Protein AF-A0AAV0DR83-F1 (afdb_monomer_lite)

Radius of gyration: 23.74 Å; chains: 1; bounding box: 59×42×66 Å

InterPro domains:
  IPR005630 Terpene synthase, metal-binding domain [PF03936] (99-204)
  IPR008930 Terpenoid cyclases/protein prenyltransferase alpha-alpha toroid [SSF48239] (2-66)
  IPR008949 Isoprenoid synthase domain superfamily [G3DSA:1.10.600.10] (81-209)
  IPR008949 Isoprenoid synthase domain superfamily [SSF48576] (66-205)
  IPR036965 Terpene synthase, N-terminal domain superfamily [G3DSA:1.50.10.130] (1-80)
  IPR050148 Terpene synthase-like [PTHR31225] (2-203)

pLDDT: mean 91.75, std 8.12, range [57.72, 98.5]

Sequence (209 aa):
MEGEATLDLARDFSTKHLKQAAAGFRTADPNLLAAVQRALEMPLHWRVPRLEASSNIHLYQAKPNHNPLFLEFAKLDFNLFQTLHQHELKSVSRWWKSSYIVERLNFVRDRVVENFFWTVGIFNSPRYSNARRVEAKLNCLLCTIDDIYDVYGTLDELQVFTDVIQRWSDTANIGHLPEYMKLSYFAVHNFVNEVAYDVCKEQGILVSR

Structure (mmCIF, N/CA/C/O backbone):
data_AF-A0AAV0DR83-F1
#
_entry.id   AF-A0AAV0DR83-F1
#
loop_
_atom_site.group_PDB
_atom_site.id
_atom_site.type_symbol
_atom_site.label_atom_id
_atom_site.label_alt_id
_atom_site.label_comp_id
_atom_site.label_asym_id
_atom_site.label_entity_id
_atom_site.label_seq_id
_atom_site.pdbx_PDB_ins_code
_atom_site.Cartn_x
_atom_site.Cartn_y
_atom_site.Cartn_z
_atom_site.occupancy
_atom_site.B_iso_or_equiv
_atom_site.auth_seq_id
_atom_site.auth_comp_id
_atom_site.auth_asym_id
_atom_site.auth_atom_id
_atom_site.pdbx_PDB_model_num
ATOM 1 N N . MET A 1 1 ? -8.815 -21.917 11.567 1.00 79.06 1 MET A N 1
ATOM 2 C CA . MET A 1 1 ? -8.010 -22.834 10.734 1.00 79.06 1 MET A CA 1
ATOM 3 C C . MET A 1 1 ? -8.888 -24.009 10.355 1.00 79.06 1 MET A C 1
ATOM 5 O O . MET A 1 1 ? -9.897 -24.239 11.015 1.00 79.06 1 MET A O 1
ATOM 9 N N . GLU A 1 2 ? -8.559 -24.720 9.283 1.00 88.06 2 GLU A N 1
ATOM 10 C CA . GLU A 1 2 ? -9.307 -25.926 8.928 1.00 88.06 2 GLU A CA 1
ATOM 11 C C . GLU A 1 2 ? -9.231 -26.946 10.080 1.00 88.06 2 GLU A C 1
ATOM 13 O O . GLU A 1 2 ? -8.185 -27.099 10.710 1.00 88.06 2 GLU A O 1
ATOM 18 N N . GLY A 1 3 ? -10.358 -27.578 10.414 1.00 91.56 3 GLY A N 1
ATOM 19 C CA . GLY A 1 3 ? -10.457 -28.519 11.537 1.00 91.56 3 GLY A CA 1
ATOM 20 C C . GLY A 1 3 ? -10.792 -27.906 12.906 1.00 91.56 3 GLY A C 1
ATOM 21 O O . GLY A 1 3 ? -10.979 -28.650 13.867 1.00 91.56 3 GLY A O 1
ATOM 22 N N . GLU A 1 4 ? -10.949 -26.584 13.027 1.00 94.81 4 GLU A N 1
ATOM 23 C CA . GLU A 1 4 ? -11.294 -25.917 14.296 1.00 94.81 4 GLU A CA 1
ATOM 24 C C . GLU A 1 4 ? -12.811 -25.723 14.492 1.00 94.81 4 GLU A C 1
ATOM 26 O O . GLU A 1 4 ? -13.280 -24.624 14.791 1.00 94.81 4 GLU A O 1
ATOM 31 N N . ALA A 1 5 ? -13.598 -26.800 14.378 1.00 95.62 5 ALA A N 1
ATOM 32 C CA . ALA A 1 5 ? -15.067 -26.741 14.443 1.00 95.62 5 ALA A CA 1
ATOM 33 C C . ALA A 1 5 ? -15.612 -26.059 15.719 1.00 95.62 5 ALA A C 1
ATOM 35 O O . ALA A 1 5 ? -16.634 -25.374 15.682 1.00 95.62 5 ALA A O 1
ATOM 36 N N . THR A 1 6 ? -14.913 -26.194 16.851 1.00 97.75 6 THR A N 1
ATOM 37 C CA . THR A 1 6 ? -15.263 -25.505 18.105 1.00 97.75 6 THR A CA 1
ATOM 38 C C . THR A 1 6 ? -15.206 -23.981 17.967 1.00 97.75 6 THR A C 1
ATOM 40 O O . THR A 1 6 ? -16.064 -23.290 18.515 1.00 97.75 6 THR A O 1
ATOM 43 N N . LEU A 1 7 ? -14.223 -23.438 17.236 1.00 96.06 7 LEU A N 1
ATOM 44 C CA . LEU A 1 7 ? -14.091 -21.993 17.028 1.00 96.06 7 LEU A CA 1
ATOM 45 C C . LEU A 1 7 ? -15.135 -21.463 16.044 1.00 96.06 7 LEU A C 1
ATOM 47 O O . LEU A 1 7 ? -15.645 -20.362 16.253 1.00 96.06 7 LEU A O 1
ATOM 51 N N . ASP A 1 8 ? -15.508 -22.246 15.031 1.00 95.62 8 ASP A N 1
ATOM 52 C CA . ASP A 1 8 ? -16.611 -21.892 14.131 1.00 95.62 8 ASP A CA 1
ATOM 53 C C . ASP A 1 8 ? -17.945 -21.822 14.887 1.00 95.62 8 ASP A C 1
ATOM 55 O O . ASP A 1 8 ? -18.646 -20.811 14.810 1.00 95.62 8 ASP A O 1
ATOM 59 N N . LEU A 1 9 ? -18.249 -22.830 15.714 1.00 97.06 9 LEU A N 1
ATOM 60 C CA . LEU A 1 9 ? -19.435 -22.817 16.579 1.00 97.06 9 LEU A CA 1
ATOM 61 C C . LEU A 1 9 ? -19.415 -21.633 17.556 1.00 97.06 9 LEU A C 1
ATOM 63 O O . LEU A 1 9 ? -20.442 -20.983 17.761 1.00 97.06 9 LEU A O 1
ATOM 67 N N . ALA A 1 10 ? -18.255 -21.317 18.140 1.00 97.06 10 ALA A N 1
ATOM 68 C CA . ALA A 1 10 ? -18.103 -20.176 19.039 1.00 97.06 10 ALA A CA 1
ATOM 69 C C . ALA A 1 10 ? -18.312 -18.833 18.320 1.00 97.06 10 ALA A C 1
ATOM 71 O O . ALA A 1 10 ? -18.977 -17.941 18.862 1.00 97.06 10 ALA A O 1
ATOM 72 N N . ARG A 1 11 ? -17.790 -18.678 17.096 1.00 95.94 11 ARG A N 1
ATOM 73 C CA . ARG A 1 11 ? -18.020 -17.499 16.249 1.00 95.94 11 ARG A CA 1
ATOM 74 C C . ARG A 1 11 ? -19.508 -17.337 15.960 1.00 95.94 11 ARG A C 1
ATOM 76 O O . ARG A 1 11 ? -20.043 -16.248 16.162 1.00 95.94 11 ARG A O 1
ATOM 83 N N . ASP A 1 12 ? -20.184 -18.396 15.531 1.00 96.38 12 ASP A N 1
ATOM 84 C CA . ASP A 1 12 ? -21.596 -18.333 15.146 1.00 96.38 12 ASP A CA 1
ATOM 85 C C . ASP A 1 12 ? -22.497 -18.046 16.359 1.00 96.38 12 ASP A C 1
ATOM 87 O O . ASP A 1 12 ? -23.369 -17.170 16.304 1.00 96.38 12 ASP A O 1
ATOM 91 N N . PHE A 1 13 ? -22.227 -18.708 17.491 1.00 97.69 13 PHE A N 1
ATOM 92 C CA . PHE A 1 13 ? -22.898 -18.460 18.768 1.00 97.69 13 PHE A CA 1
ATOM 93 C C . PHE A 1 13 ? -22.736 -17.002 19.220 1.00 97.69 13 PHE A C 1
ATOM 95 O O . PHE A 1 13 ? -23.726 -16.294 19.427 1.00 97.69 13 PHE A O 1
ATOM 102 N N . SER A 1 14 ? -21.494 -16.523 19.337 1.00 95.94 14 SER A N 1
ATOM 103 C CA . SER A 1 14 ? -21.208 -15.158 19.798 1.00 95.94 14 SER A CA 1
ATOM 104 C C . SER A 1 14 ? -21.763 -14.098 18.847 1.00 95.94 14 SER A C 1
ATOM 106 O O . SER A 1 14 ? -22.404 -13.153 19.304 1.00 95.94 14 SER A O 1
ATOM 108 N N . THR A 1 15 ? -21.632 -14.279 17.530 1.00 96.06 15 THR A N 1
ATOM 109 C CA . THR A 1 15 ? -22.185 -13.360 16.522 1.00 96.06 15 THR A CA 1
ATOM 110 C C . THR A 1 15 ? -23.700 -13.220 16.652 1.00 96.06 15 THR A C 1
ATOM 112 O O . THR A 1 15 ? -24.219 -12.101 16.624 1.00 96.06 15 THR A O 1
ATOM 115 N N . LYS A 1 16 ? -24.428 -14.334 16.826 1.00 95.00 16 LYS A N 1
ATOM 116 C CA . LYS A 1 16 ? -25.886 -14.318 17.021 1.00 95.00 16 LYS A CA 1
ATOM 117 C C . LYS A 1 16 ? -26.271 -13.506 18.259 1.00 95.00 16 LYS A C 1
ATOM 119 O O . LYS A 1 16 ? -27.119 -12.618 18.168 1.00 95.00 16 LYS A O 1
ATOM 124 N N . HIS A 1 17 ? -25.640 -13.786 19.396 1.00 92.38 17 HIS A N 1
ATOM 125 C CA . HIS A 1 17 ? -25.971 -13.128 20.659 1.00 92.38 17 HIS A CA 1
ATOM 126 C C . HIS A 1 17 ? -25.552 -11.654 20.694 1.00 92.38 17 HIS A C 1
ATOM 128 O O . HIS A 1 17 ? -26.312 -10.824 21.186 1.00 92.38 17 HIS A O 1
ATOM 134 N N . LEU A 1 18 ? -24.407 -11.297 20.109 1.00 92.06 18 LEU A N 1
ATOM 135 C CA . LEU A 1 18 ? -23.962 -9.905 20.000 1.00 92.06 18 LEU A CA 1
ATOM 136 C C . LEU A 1 18 ? -24.879 -9.073 19.093 1.00 92.06 18 LEU A C 1
ATOM 138 O O . LEU A 1 18 ? -25.171 -7.929 19.429 1.00 92.06 18 LEU A O 1
ATOM 142 N N . LYS A 1 19 ? -25.396 -9.636 17.988 1.00 91.38 19 LYS A N 1
ATOM 143 C CA . LYS A 1 19 ? -26.395 -8.962 17.132 1.00 91.38 19 LYS A CA 1
ATOM 144 C C . LYS A 1 19 ? -27.714 -8.726 17.866 1.00 91.38 19 LYS A C 1
ATOM 146 O O . LYS A 1 19 ? -28.269 -7.633 17.795 1.00 91.38 19 LYS A O 1
ATOM 151 N N . GLN A 1 20 ? -28.202 -9.735 18.590 1.00 88.19 20 GLN A N 1
ATOM 152 C CA . GLN A 1 20 ? -29.402 -9.603 19.421 1.00 88.19 20 GLN A CA 1
ATOM 153 C C . GLN A 1 20 ? -29.207 -8.549 20.514 1.00 88.19 20 GLN A C 1
ATOM 155 O O . GLN A 1 20 ? -30.089 -7.720 20.726 1.00 88.19 20 GLN A O 1
ATOM 160 N N . ALA A 1 21 ? -28.039 -8.543 21.163 1.00 82.94 21 ALA A N 1
ATOM 161 C CA . ALA A 1 21 ? -27.691 -7.528 22.142 1.00 82.94 21 ALA A CA 1
ATOM 162 C C . ALA A 1 21 ? -27.665 -6.135 21.499 1.00 82.94 21 ALA A C 1
ATOM 164 O O . ALA A 1 21 ? -28.348 -5.243 21.978 1.00 82.94 21 ALA A O 1
ATOM 165 N N . ALA A 1 22 ? -26.988 -5.948 20.367 1.00 83.38 22 ALA A N 1
ATOM 166 C CA . ALA A 1 22 ? -26.928 -4.653 19.690 1.00 83.38 22 ALA A CA 1
ATOM 167 C C . ALA A 1 22 ? -28.307 -4.120 19.240 1.00 83.38 22 ALA A C 1
ATOM 169 O O . ALA A 1 22 ? -28.498 -2.908 19.196 1.00 83.38 22 ALA A O 1
ATOM 170 N N . ALA A 1 23 ? -29.261 -5.004 18.920 1.00 82.06 23 ALA A N 1
ATOM 171 C CA . ALA A 1 23 ? -30.614 -4.629 18.501 1.00 82.06 23 ALA A CA 1
ATOM 172 C C . ALA A 1 23 ? -31.598 -4.411 19.669 1.00 82.06 23 ALA A C 1
ATOM 174 O O . ALA A 1 23 ? -32.535 -3.626 19.540 1.00 82.06 23 ALA A O 1
ATOM 175 N N . GLY A 1 24 ? -31.424 -5.131 20.782 1.00 71.25 24 GLY A N 1
ATOM 176 C CA . GLY A 1 24 ? -32.385 -5.174 21.891 1.00 71.25 24 GLY A CA 1
ATOM 177 C C . GLY A 1 24 ? -31.908 -4.547 23.203 1.00 71.25 24 GLY A C 1
ATOM 178 O O . GLY A 1 24 ? -32.735 -4.239 24.061 1.00 71.25 24 GLY A O 1
ATOM 179 N N . PHE A 1 25 ? -30.601 -4.338 23.394 1.00 59.56 25 PHE A N 1
ATOM 180 C CA . PHE A 1 25 ? -30.083 -3.703 24.603 1.00 59.56 25 PHE A CA 1
ATOM 181 C C . PHE A 1 25 ? -30.115 -2.181 24.492 1.00 59.56 25 PHE A C 1
ATOM 183 O O . PHE A 1 25 ? -29.428 -1.574 23.673 1.00 59.56 25 PHE A O 1
ATOM 190 N N . ARG A 1 26 ? -30.780 -1.551 25.462 1.00 60.22 26 ARG A N 1
ATOM 191 C CA . ARG A 1 26 ? -30.359 -0.239 25.959 1.00 60.22 26 ARG A CA 1
ATOM 192 C C . ARG A 1 26 ? -29.098 -0.458 26.799 1.00 60.22 26 ARG A C 1
ATOM 194 O O . ARG A 1 26 ? -29.194 -0.612 28.014 1.00 60.22 26 AR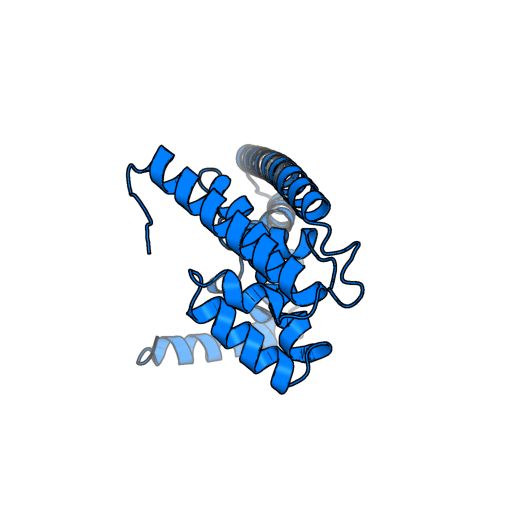G A O 1
ATOM 201 N N . THR A 1 27 ? -27.924 -0.579 26.175 1.00 60.75 27 THR A N 1
ATOM 202 C CA . THR A 1 27 ? -26.679 -0.558 26.959 1.00 60.75 27 THR A CA 1
ATOM 203 C C . THR A 1 27 ? -26.590 0.816 27.625 1.00 60.75 27 THR A C 1
ATOM 205 O O . THR A 1 27 ? -26.813 1.839 26.981 1.00 60.75 27 THR A O 1
ATOM 208 N N . ALA A 1 28 ? -26.299 0.860 28.926 1.00 62.09 28 ALA A N 1
ATOM 209 C CA . ALA A 1 28 ? -26.062 2.133 29.611 1.00 62.09 28 ALA A CA 1
ATOM 210 C C . ALA A 1 28 ? -24.739 2.788 29.167 1.00 62.09 28 ALA A C 1
ATOM 212 O O . ALA A 1 28 ? -24.532 3.972 29.410 1.00 62.09 28 ALA A O 1
ATOM 213 N N . ASP A 1 29 ? -23.861 2.016 28.514 1.00 74.81 29 ASP A N 1
ATOM 214 C CA . ASP A 1 29 ? -22.582 2.465 27.970 1.00 74.81 29 ASP A CA 1
ATOM 215 C C . ASP A 1 29 ? -22.635 2.523 26.427 1.00 74.81 29 ASP A C 1
ATOM 217 O O . ASP A 1 29 ? -22.567 1.475 25.767 1.00 74.81 29 ASP A O 1
ATOM 221 N N . PRO A 1 30 ? -22.747 3.726 25.836 1.00 75.19 30 PRO A N 1
ATOM 222 C CA . PRO A 1 30 ? -22.676 3.933 24.391 1.00 75.19 30 PRO A CA 1
ATOM 223 C C . PRO A 1 30 ? -21.352 3.472 23.765 1.00 75.19 30 PRO A C 1
ATOM 225 O O . PRO A 1 30 ? -21.336 3.045 22.609 1.00 75.19 30 PRO A O 1
ATOM 228 N N . ASN A 1 31 ? -20.242 3.504 24.515 1.00 77.62 31 ASN A N 1
ATOM 229 C CA . ASN A 1 31 ? -18.937 3.080 24.003 1.00 77.62 31 ASN A CA 1
ATOM 230 C C . ASN A 1 31 ? -18.879 1.562 23.812 1.00 77.62 31 ASN A C 1
ATOM 232 O O . ASN A 1 31 ? -18.261 1.079 22.861 1.00 77.62 31 ASN A O 1
ATOM 236 N N . LEU A 1 32 ? -19.546 0.806 24.689 1.00 81.44 32 LEU A N 1
ATOM 237 C CA . LEU A 1 32 ? -19.645 -0.645 24.568 1.00 81.44 32 LEU A CA 1
ATOM 238 C C . LEU A 1 32 ? -20.449 -1.047 23.326 1.00 81.44 32 LEU A C 1
ATOM 240 O O . LEU A 1 32 ? -20.025 -1.939 22.593 1.00 81.44 32 LEU A O 1
ATOM 244 N N . LEU A 1 33 ? -21.569 -0.369 23.054 1.00 83.88 33 LEU A N 1
ATOM 245 C CA . LEU A 1 33 ? -22.369 -0.631 21.856 1.00 83.88 33 LEU A CA 1
ATOM 246 C C . LEU A 1 33 ? -21.560 -0.372 20.578 1.00 83.88 33 LEU A C 1
ATOM 248 O O . LEU A 1 33 ? -21.522 -1.232 19.699 1.00 83.88 33 LEU A O 1
ATOM 252 N N . ALA A 1 34 ? -20.851 0.759 20.508 1.00 82.75 34 ALA A N 1
ATOM 253 C CA . ALA A 1 34 ? -19.988 1.085 19.374 1.00 82.75 34 ALA A CA 1
ATOM 254 C C . ALA A 1 34 ? -18.855 0.056 19.185 1.00 82.75 34 ALA A C 1
ATOM 256 O O . ALA A 1 34 ? -18.540 -0.328 18.057 1.00 82.75 34 ALA A O 1
ATOM 257 N N . ALA A 1 35 ? -18.258 -0.436 20.276 1.00 84.06 35 ALA A N 1
ATOM 258 C CA . ALA A 1 35 ? -17.235 -1.479 20.216 1.00 84.06 35 ALA A CA 1
ATOM 259 C C . ALA A 1 35 ? -17.791 -2.815 19.691 1.00 84.06 35 ALA A C 1
ATOM 261 O O . ALA A 1 35 ? -17.151 -3.455 18.855 1.00 84.06 35 ALA A O 1
ATOM 262 N N . VAL A 1 36 ? -18.990 -3.216 20.135 1.00 88.81 36 VAL A N 1
ATOM 263 C CA . VAL A 1 36 ? -19.673 -4.427 19.649 1.00 88.81 36 VAL A CA 1
ATOM 264 C C . VAL A 1 36 ? -20.028 -4.300 18.169 1.00 88.81 36 VAL A C 1
ATOM 266 O O . VAL A 1 36 ? -19.742 -5.218 17.404 1.00 88.81 36 VAL A O 1
ATOM 269 N N . GLN A 1 37 ? -20.598 -3.168 17.746 1.00 88.81 37 GLN A N 1
ATOM 270 C CA . GLN A 1 37 ? -20.937 -2.915 16.341 1.00 88.81 37 GLN A CA 1
ATOM 271 C C . GLN A 1 37 ? -19.701 -3.013 15.444 1.00 88.81 37 GLN A C 1
ATOM 273 O O . GLN A 1 37 ? -19.713 -3.753 14.463 1.00 88.81 37 GLN A O 1
ATOM 278 N N . ARG A 1 38 ? -18.590 -2.382 15.838 1.00 89.44 38 ARG A N 1
ATOM 279 C CA . ARG A 1 38 ? -17.324 -2.497 15.102 1.00 89.44 38 ARG A CA 1
ATOM 280 C C . ARG A 1 38 ? -16.813 -3.933 15.061 1.00 89.44 38 ARG A C 1
ATOM 282 O O . ARG A 1 38 ? -16.421 -4.408 14.000 1.00 89.44 38 ARG A O 1
ATOM 289 N N . ALA A 1 39 ? -16.819 -4.656 16.178 1.00 91.38 39 ALA A N 1
ATOM 290 C CA . ALA A 1 39 ? -16.373 -6.049 16.187 1.00 91.38 39 ALA A CA 1
ATOM 291 C C . ALA A 1 39 ? -17.236 -6.956 15.285 1.00 91.38 39 ALA A C 1
ATOM 293 O O . ALA A 1 39 ? -16.703 -7.896 14.697 1.00 91.38 39 ALA A O 1
ATOM 294 N N . LEU A 1 40 ? -18.537 -6.662 15.156 1.00 93.88 40 LEU A N 1
ATOM 295 C CA . LEU A 1 40 ? -19.466 -7.365 14.264 1.00 93.88 40 LEU A CA 1
ATOM 296 C C . LEU A 1 40 ? -19.259 -7.032 12.779 1.00 93.88 40 LEU A C 1
ATOM 298 O O . LEU A 1 40 ? -19.479 -7.905 11.945 1.00 93.88 40 LEU A O 1
ATOM 302 N N . GLU A 1 41 ? -18.855 -5.803 12.444 1.00 93.62 41 GLU A N 1
ATOM 303 C CA . GLU A 1 41 ? -18.475 -5.422 11.073 1.00 93.62 41 GLU A CA 1
ATOM 304 C C . GLU A 1 41 ? -17.182 -6.113 10.639 1.00 93.62 41 GLU A C 1
ATOM 306 O O . GLU A 1 41 ? -17.094 -6.677 9.551 1.00 93.62 41 GLU A O 1
ATOM 311 N N . MET A 1 42 ? -16.164 -6.054 11.498 1.00 93.88 42 MET A N 1
ATOM 312 C CA . MET A 1 42 ? -14.873 -6.683 11.264 1.00 93.88 42 MET A CA 1
ATOM 313 C C . MET A 1 42 ? -14.219 -7.001 12.611 1.00 93.88 42 MET A C 1
ATOM 315 O O . MET A 1 42 ? -13.986 -6.085 13.413 1.00 93.88 42 M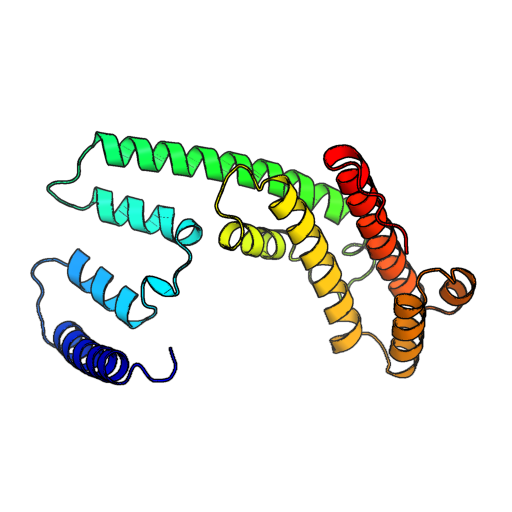ET A O 1
ATOM 319 N N . PRO A 1 43 ? -13.890 -8.271 12.882 1.00 93.62 43 PRO A N 1
ATOM 320 C CA . PRO A 1 43 ? -13.308 -8.659 14.155 1.00 93.62 43 PRO A CA 1
ATOM 321 C C . PRO A 1 43 ? -11.883 -8.108 14.292 1.00 93.62 43 PRO A C 1
ATOM 323 O O . PRO A 1 43 ? -11.183 -7.895 13.303 1.00 93.62 43 PRO A O 1
ATOM 326 N N . LEU A 1 44 ? -11.419 -7.909 15.532 1.00 91.62 44 LEU A N 1
ATOM 327 C CA . LEU A 1 44 ? -10.112 -7.293 15.816 1.00 91.62 44 LEU A CA 1
ATOM 328 C C . LEU A 1 44 ? -8.936 -7.978 15.103 1.00 91.62 44 LEU A C 1
ATOM 330 O O . LEU A 1 44 ? -7.993 -7.301 14.714 1.00 91.62 44 LEU A O 1
ATOM 334 N N . HIS A 1 45 ? -9.005 -9.297 14.903 1.00 93.12 45 HIS A N 1
ATOM 335 C CA . HIS A 1 45 ? -7.950 -10.069 14.244 1.00 93.12 45 HIS A CA 1
ATOM 336 C C . HIS A 1 45 ? -7.824 -9.801 12.733 1.00 93.12 45 HIS A C 1
ATOM 338 O O . HIS A 1 45 ? -6.807 -10.157 12.148 1.00 93.12 45 HIS A O 1
ATOM 344 N N . TRP A 1 46 ? -8.830 -9.183 12.103 1.00 93.88 46 TRP A N 1
ATOM 345 C CA . TRP A 1 46 ? -8.792 -8.744 10.698 1.00 93.88 46 TRP A CA 1
ATOM 346 C C . TRP A 1 46 ? -8.528 -7.246 10.548 1.00 93.88 46 TRP A C 1
ATOM 348 O O . TRP A 1 46 ? -8.321 -6.760 9.440 1.00 93.88 46 TRP A O 1
ATOM 358 N N . ARG A 1 47 ? -8.532 -6.498 11.654 1.00 92.50 47 ARG A N 1
ATOM 359 C CA . ARG A 1 47 ? -8.281 -5.059 11.631 1.00 92.50 47 ARG A CA 1
ATOM 360 C C . ARG A 1 47 ? -6.789 -4.777 11.628 1.00 92.50 47 ARG A C 1
ATOM 362 O O . ARG A 1 47 ? -5.999 -5.491 12.238 1.00 92.50 47 ARG A O 1
ATOM 369 N N . VAL A 1 48 ? -6.419 -3.668 10.998 1.00 93.00 48 VAL A N 1
ATOM 370 C CA . VAL A 1 48 ? -5.037 -3.190 10.945 1.00 93.00 48 VAL A CA 1
ATOM 371 C C . VAL A 1 48 ? -4.812 -2.192 12.086 1.00 93.00 48 VAL A C 1
ATOM 373 O O . VAL A 1 48 ? -5.279 -1.052 11.993 1.00 93.00 48 VAL A O 1
ATOM 376 N N . PRO A 1 49 ? -4.077 -2.551 13.160 1.00 91.44 49 PRO A N 1
ATOM 377 C CA . PRO A 1 49 ? -4.023 -1.732 14.373 1.00 91.44 49 PRO A CA 1
ATOM 378 C C . PRO A 1 49 ? -3.525 -0.304 14.138 1.00 91.44 49 PRO A C 1
ATOM 380 O O . PRO A 1 49 ? -3.981 0.627 14.797 1.00 91.44 49 PRO A O 1
ATOM 383 N N . ARG A 1 50 ? -2.606 -0.117 13.180 1.00 93.06 50 ARG A N 1
ATOM 384 C CA . ARG A 1 50 ? -2.035 1.199 12.866 1.00 93.06 50 ARG A CA 1
ATOM 385 C C . ARG A 1 50 ? -3.057 2.151 12.242 1.00 93.06 50 ARG A C 1
ATOM 387 O O . ARG A 1 50 ? -3.021 3.336 12.556 1.00 93.06 50 ARG A O 1
ATOM 394 N N . LEU A 1 51 ? -3.975 1.639 11.420 1.00 92.88 51 LEU A N 1
ATOM 395 C CA . LEU A 1 51 ? -5.037 2.437 10.794 1.00 92.88 51 LEU A CA 1
ATOM 396 C C . LEU A 1 51 ? -6.140 2.800 11.799 1.00 92.88 51 LEU A C 1
ATOM 398 O O . LEU A 1 51 ? -6.750 3.859 11.712 1.00 92.88 51 LEU A O 1
ATOM 402 N N . GLU A 1 52 ? -6.340 1.951 12.806 1.00 92.31 52 GLU A N 1
ATOM 403 C CA . GLU A 1 52 ? -7.346 2.125 13.861 1.00 92.31 52 GLU A CA 1
ATOM 404 C C . GLU A 1 52 ? -6.842 2.952 15.056 1.00 92.31 52 GLU A C 1
ATOM 406 O O . GLU A 1 52 ? -7.616 3.285 15.957 1.00 92.31 52 GLU A O 1
ATOM 411 N N . ALA A 1 53 ? -5.544 3.274 15.097 1.00 93.81 53 ALA A N 1
ATOM 412 C CA . ALA A 1 53 ? -4.873 3.815 16.278 1.00 93.81 53 ALA A CA 1
ATOM 413 C C . ALA A 1 53 ? -5.529 5.099 16.805 1.00 93.81 53 ALA A C 1
ATOM 415 O O . ALA A 1 53 ? -5.823 5.185 17.995 1.00 93.81 53 ALA A O 1
ATOM 416 N N . SER A 1 54 ? -5.831 6.063 15.928 1.00 93.88 54 SER A N 1
ATOM 417 C CA . SER A 1 54 ? -6.506 7.310 16.320 1.00 93.88 54 SER A CA 1
ATOM 418 C C . SER A 1 54 ? -7.866 7.033 16.965 1.00 93.88 54 SER A C 1
ATOM 420 O O . SER A 1 54 ? -8.165 7.540 18.045 1.00 93.88 54 SER A O 1
ATOM 422 N N . SER A 1 55 ? -8.667 6.162 16.353 1.00 90.88 55 SER A N 1
ATOM 423 C CA . SER A 1 55 ? -9.988 5.818 16.870 1.00 90.88 55 SER A CA 1
ATOM 424 C C . SER A 1 55 ? -9.906 5.109 18.225 1.00 90.88 55 SER A C 1
ATOM 426 O O . SER A 1 55 ? -10.648 5.439 19.149 1.00 90.88 55 SER A O 1
ATOM 428 N N . ASN A 1 56 ? -8.948 4.195 18.384 1.00 91.25 56 ASN A N 1
ATOM 429 C CA . ASN A 1 56 ? -8.702 3.509 19.650 1.00 91.25 56 ASN A CA 1
ATOM 430 C C . ASN A 1 56 ? -8.214 4.464 20.749 1.00 91.25 56 ASN A C 1
ATOM 432 O O . ASN A 1 56 ? -8.638 4.328 21.895 1.00 91.25 56 ASN A O 1
ATOM 436 N N . ILE A 1 57 ? -7.381 5.455 20.414 1.00 95.12 57 ILE A N 1
ATOM 437 C CA . ILE A 1 57 ? -6.959 6.514 21.345 1.00 95.12 57 ILE A CA 1
ATOM 438 C C . ILE A 1 57 ? -8.173 7.317 21.822 1.00 95.12 57 ILE A C 1
ATOM 440 O O . ILE A 1 57 ? -8.313 7.551 23.023 1.00 95.12 57 ILE A O 1
ATOM 444 N N . HIS A 1 58 ? -9.079 7.691 20.914 1.00 91.50 58 HIS A N 1
ATOM 445 C CA . HIS A 1 58 ? -10.308 8.403 21.272 1.00 91.50 58 HIS A CA 1
ATOM 446 C C . HIS A 1 58 ? -11.221 7.572 22.181 1.00 91.50 58 HIS A C 1
ATOM 448 O O . HIS A 1 58 ? -11.681 8.073 23.207 1.00 91.50 58 HIS A O 1
ATOM 454 N N . LEU A 1 59 ? -11.431 6.293 21.858 1.00 88.56 59 LEU A N 1
ATOM 455 C CA . LEU A 1 59 ? -12.218 5.383 22.695 1.00 88.56 59 LEU A CA 1
ATOM 456 C C . LEU A 1 59 ? -11.583 5.175 24.073 1.00 88.56 59 LEU A C 1
ATOM 458 O O . LEU A 1 59 ? -12.291 5.113 25.074 1.00 88.56 59 LEU A O 1
ATOM 462 N N . TYR A 1 60 ? -10.255 5.077 24.143 1.00 91.06 60 TYR A N 1
ATOM 463 C CA . TYR A 1 60 ? -9.542 4.944 25.408 1.00 91.06 60 TYR A CA 1
ATOM 464 C C . TYR A 1 60 ? -9.665 6.209 26.263 1.00 91.06 60 TYR A C 1
ATOM 466 O O . TYR A 1 60 ? -9.959 6.103 27.450 1.00 91.06 60 TYR A O 1
ATOM 474 N N . GLN A 1 61 ? -9.530 7.394 25.658 1.00 93.38 61 GLN A N 1
ATOM 475 C CA . GLN A 1 61 ? -9.716 8.681 26.334 1.00 93.38 61 GLN A CA 1
ATOM 476 C C . GLN A 1 61 ? -11.124 8.841 26.929 1.00 93.38 61 GLN A C 1
ATOM 478 O O . GLN A 1 61 ? -11.276 9.461 27.978 1.00 93.38 61 GLN A O 1
ATOM 483 N N . ALA A 1 62 ? -12.152 8.285 26.283 1.00 88.75 62 ALA A N 1
ATOM 484 C CA . ALA A 1 62 ? -13.531 8.356 26.763 1.00 88.75 62 ALA A CA 1
ATOM 485 C C . ALA A 1 62 ? -13.816 7.450 27.978 1.00 88.75 62 ALA A C 1
ATOM 487 O O . ALA A 1 62 ? -14.870 7.582 28.603 1.00 88.75 62 ALA A O 1
ATOM 488 N N . LYS A 1 63 ? -12.913 6.522 28.335 1.00 87.81 63 LYS A N 1
ATOM 489 C CA . LYS A 1 63 ? -13.128 5.626 29.479 1.00 87.81 63 LYS A CA 1
ATOM 490 C C . LYS A 1 63 ? -13.006 6.401 30.800 1.00 87.81 63 LYS A C 1
ATOM 492 O O . LYS A 1 63 ? -11.994 7.074 30.994 1.00 87.81 63 LYS A O 1
ATOM 497 N N . PRO A 1 64 ? -13.944 6.236 31.754 1.00 87.50 64 PRO A N 1
ATOM 498 C CA . PRO A 1 64 ? -13.898 6.936 33.043 1.00 87.50 64 PRO A CA 1
ATOM 499 C C . PRO A 1 64 ? -12.607 6.705 33.840 1.00 87.50 64 PRO A C 1
ATOM 501 O O . PRO A 1 64 ? -12.118 7.611 34.502 1.00 87.50 64 PRO A O 1
ATOM 504 N N . ASN A 1 65 ? -12.028 5.504 33.726 1.00 89.75 65 ASN A N 1
ATOM 505 C CA . ASN A 1 65 ? -10.866 5.067 34.504 1.00 89.75 65 ASN A CA 1
ATOM 506 C C . ASN A 1 65 ? -9.602 4.908 33.638 1.00 89.75 65 ASN A C 1
ATOM 508 O O . ASN A 1 65 ? -8.785 4.022 33.894 1.00 89.75 65 ASN A O 1
ATOM 512 N N . HIS A 1 66 ? -9.461 5.682 32.556 1.00 93.50 66 HIS A N 1
ATOM 513 C CA . HIS A 1 66 ? -8.256 5.599 31.731 1.00 93.50 66 HIS A CA 1
ATOM 514 C C . HIS A 1 66 ? -7.032 6.115 32.495 1.00 93.50 66 HIS A C 1
ATOM 516 O O . HIS A 1 66 ? -7.096 7.100 33.226 1.00 93.50 66 HIS A O 1
ATOM 522 N N . ASN A 1 67 ? -5.889 5.460 32.301 1.00 97.56 67 ASN A N 1
ATOM 523 C CA . ASN A 1 67 ? -4.624 5.957 32.825 1.00 97.56 67 ASN A CA 1
ATOM 524 C C . ASN A 1 67 ? -4.126 7.118 31.935 1.00 97.56 67 ASN A C 1
ATOM 526 O O . ASN A 1 67 ? -3.897 6.881 30.739 1.00 97.56 67 ASN A O 1
ATOM 530 N N . PRO A 1 68 ? -3.931 8.336 32.479 1.00 97.25 68 PRO A N 1
ATOM 531 C CA . PRO A 1 68 ? -3.510 9.500 31.701 1.00 97.25 68 PRO A CA 1
ATOM 532 C C . PRO A 1 68 ? -2.110 9.336 31.094 1.00 97.25 68 PRO A C 1
ATOM 534 O O . PRO A 1 68 ? -1.898 9.767 29.965 1.00 97.25 68 PRO A O 1
ATOM 537 N N . LEU A 1 69 ? -1.191 8.636 31.771 1.00 98.06 69 LEU A N 1
ATOM 538 C CA . LEU A 1 69 ? 0.161 8.385 31.256 1.00 98.06 69 LEU A CA 1
ATOM 539 C C . LEU A 1 69 ? 0.128 7.520 29.991 1.00 98.06 69 LEU A C 1
ATOM 541 O O . LEU A 1 69 ? 0.839 7.787 29.027 1.00 98.06 69 LEU A O 1
ATOM 545 N N . PHE A 1 70 ? -0.737 6.501 29.957 1.00 97.62 70 PHE A N 1
ATOM 546 C CA . PHE A 1 70 ? -0.907 5.672 28.759 1.00 97.62 70 PHE A CA 1
ATOM 547 C C . PHE A 1 70 ? -1.569 6.439 27.616 1.00 97.62 70 PHE A C 1
ATOM 549 O O . PHE A 1 70 ? -1.214 6.228 26.458 1.00 97.62 70 PHE A O 1
ATOM 556 N N . LEU A 1 71 ? -2.511 7.336 27.925 1.00 98.00 71 LEU A N 1
ATOM 557 C CA . LEU A 1 71 ? -3.140 8.178 26.911 1.00 98.00 71 LEU A CA 1
ATOM 558 C C . LEU A 1 71 ? -2.128 9.144 26.282 1.00 98.00 71 LEU A C 1
ATOM 560 O O . LEU A 1 71 ? -2.103 9.295 25.061 1.00 98.00 71 LEU A O 1
ATOM 564 N N . GLU A 1 72 ? -1.301 9.788 27.105 1.00 98.19 72 GLU A N 1
ATOM 565 C CA . GLU A 1 72 ? -0.244 10.688 26.644 1.00 98.19 72 GLU A CA 1
ATOM 566 C C . GLU A 1 72 ? 0.785 9.941 25.793 1.00 98.19 72 GLU A C 1
ATOM 568 O O . GLU A 1 72 ? 1.060 10.352 24.664 1.00 98.19 72 GLU A O 1
ATOM 573 N N . PHE A 1 73 ? 1.267 8.791 26.274 1.00 98.12 73 PHE A N 1
ATOM 574 C CA . PHE A 1 73 ? 2.183 7.935 25.523 1.00 98.12 73 PHE A CA 1
ATOM 575 C C . PHE A 1 73 ? 1.612 7.539 24.155 1.00 98.12 73 PHE A C 1
ATOM 577 O O . PHE A 1 73 ? 2.286 7.692 23.138 1.00 98.12 73 PHE A O 1
ATOM 584 N N . ALA A 1 74 ? 0.353 7.093 24.101 1.00 97.38 74 ALA A N 1
ATOM 585 C CA . ALA A 1 74 ? -0.282 6.689 22.849 1.00 97.38 74 ALA A CA 1
ATOM 586 C C . ALA A 1 74 ? -0.416 7.853 21.850 1.00 97.38 74 ALA A C 1
ATOM 588 O O . ALA A 1 74 ? -0.221 7.660 20.650 1.00 97.38 74 ALA A O 1
ATOM 589 N N . LYS A 1 75 ? -0.714 9.069 22.328 1.00 98.12 75 LYS A N 1
ATOM 590 C CA . LYS A 1 75 ? -0.768 10.274 21.482 1.00 98.12 75 LYS A CA 1
ATOM 591 C C . LYS A 1 75 ? 0.610 10.665 20.952 1.00 98.12 75 LYS A C 1
ATOM 593 O O . LYS A 1 75 ? 0.728 11.007 19.777 1.00 98.12 75 LYS A O 1
ATOM 598 N N . LEU A 1 76 ? 1.641 10.604 21.796 1.00 97.94 76 LEU A N 1
ATOM 599 C CA . LEU A 1 76 ? 3.019 10.887 21.394 1.00 97.94 76 LEU A CA 1
ATOM 600 C C . LEU A 1 76 ? 3.512 9.883 20.344 1.00 97.94 76 LEU A C 1
ATOM 602 O O . LEU A 1 76 ? 4.019 10.308 19.306 1.00 97.94 76 LEU A O 1
ATOM 606 N N . ASP A 1 77 ? 3.295 8.582 20.564 1.00 96.31 77 ASP A N 1
ATOM 607 C CA . ASP A 1 77 ? 3.617 7.530 19.589 1.00 96.31 77 ASP A CA 1
ATOM 608 C C . ASP A 1 77 ? 2.907 7.779 18.253 1.00 96.31 77 ASP A C 1
ATOM 610 O O . ASP A 1 77 ? 3.544 7.828 17.200 1.00 96.31 77 ASP A O 1
ATOM 614 N N . PHE A 1 78 ? 1.593 8.025 18.291 1.00 96.19 78 PHE A N 1
ATOM 615 C CA . PHE A 1 78 ? 0.806 8.292 17.089 1.00 96.19 78 PHE A CA 1
ATOM 616 C C . PHE A 1 78 ? 1.362 9.472 16.280 1.00 96.19 78 PHE A C 1
ATOM 618 O O . PHE A 1 78 ? 1.565 9.347 15.070 1.00 96.19 78 PHE A O 1
ATOM 625 N N . ASN A 1 79 ? 1.662 10.592 16.941 1.00 97.06 79 ASN A N 1
ATOM 626 C CA . ASN A 1 79 ? 2.190 11.791 16.289 1.00 97.06 79 ASN A CA 1
ATOM 627 C C . ASN A 1 79 ? 3.599 11.572 15.712 1.00 97.06 79 ASN A C 1
ATOM 629 O O . ASN A 1 79 ? 3.908 12.067 14.623 1.00 97.06 79 ASN A O 1
ATOM 633 N N . LEU A 1 80 ? 4.446 10.805 16.405 1.00 95.56 80 LEU A N 1
ATOM 634 C CA . LEU A 1 80 ? 5.780 10.447 15.921 1.00 95.56 80 LEU A CA 1
ATOM 635 C C . LEU A 1 80 ? 5.694 9.615 14.635 1.00 95.56 80 LEU A C 1
ATOM 637 O O . LEU A 1 80 ? 6.311 9.965 13.626 1.00 95.56 80 LEU A O 1
ATOM 641 N N . PHE A 1 81 ? 4.884 8.552 14.642 1.00 95.00 81 PHE A N 1
ATOM 642 C CA . PHE A 1 81 ? 4.650 7.730 13.454 1.00 95.00 81 PHE A CA 1
ATOM 643 C C . PHE A 1 81 ? 4.036 8.538 12.311 1.00 95.00 81 PHE A C 1
ATOM 645 O O . PHE A 1 81 ? 4.458 8.395 11.167 1.00 95.00 81 PHE A O 1
ATOM 652 N N . GLN A 1 82 ? 3.069 9.413 12.598 1.00 95.88 82 GLN A N 1
ATOM 653 C CA . GLN A 1 82 ? 2.457 10.260 11.577 1.00 95.88 82 GLN A CA 1
ATOM 654 C C . GLN A 1 82 ? 3.488 11.192 10.924 1.00 95.88 82 GLN A C 1
ATOM 656 O O . GLN A 1 82 ? 3.498 11.327 9.701 1.00 95.88 82 GLN A O 1
ATOM 661 N N . THR A 1 83 ? 4.391 11.780 11.712 1.00 97.12 83 THR A N 1
ATOM 662 C CA . THR A 1 83 ? 5.479 12.629 11.200 1.00 97.12 83 THR A CA 1
ATOM 663 C C . THR A 1 83 ? 6.425 11.835 10.296 1.00 97.12 83 THR A C 1
ATOM 665 O O . THR A 1 83 ? 6.768 12.291 9.201 1.00 97.12 83 THR A O 1
ATOM 668 N N . LEU A 1 84 ? 6.800 10.620 10.712 1.00 96.75 84 LEU A N 1
ATOM 669 C CA . LEU A 1 84 ? 7.617 9.711 9.908 1.00 96.75 84 LEU A CA 1
ATOM 670 C C . LEU A 1 84 ? 6.931 9.370 8.576 1.00 96.75 84 LEU A C 1
ATOM 672 O O . LEU A 1 84 ? 7.530 9.541 7.514 1.00 96.75 84 LEU A O 1
ATOM 676 N N . HIS A 1 85 ? 5.659 8.970 8.617 1.00 97.31 85 HIS A N 1
ATOM 677 C CA . HIS A 1 85 ? 4.881 8.642 7.422 1.00 97.31 85 HIS A CA 1
ATOM 678 C C . HIS A 1 85 ? 4.750 9.835 6.467 1.00 97.31 85 HIS A C 1
ATOM 680 O O . HIS A 1 85 ? 4.876 9.670 5.259 1.00 97.31 85 HIS A O 1
ATOM 686 N N . GLN A 1 86 ? 4.548 11.054 6.976 1.00 98.06 86 GLN A N 1
ATOM 687 C CA . GLN A 1 86 ? 4.500 12.257 6.136 1.00 98.06 86 GLN A CA 1
ATOM 688 C C . GLN A 1 86 ? 5.840 12.540 5.448 1.00 98.06 86 GLN A C 1
ATOM 690 O O . GLN A 1 86 ? 5.863 12.968 4.292 1.00 98.06 86 GLN A O 1
ATOM 695 N N . HIS A 1 87 ? 6.959 12.319 6.141 1.00 98.19 87 HIS A N 1
ATOM 696 C CA . HIS A 1 87 ? 8.287 12.461 5.550 1.00 98.19 87 HIS A CA 1
ATOM 697 C C . HIS A 1 87 ? 8.529 11.418 4.446 1.00 98.19 87 HIS A C 1
ATOM 699 O O . HIS A 1 87 ? 8.999 11.757 3.357 1.00 98.19 87 HIS A O 1
ATOM 705 N N . GLU A 1 88 ? 8.159 10.163 4.699 1.00 98.31 88 GLU A N 1
ATOM 706 C CA . GLU A 1 88 ? 8.235 9.074 3.722 1.00 98.31 88 GLU A CA 1
ATOM 707 C C . GLU A 1 88 ? 7.354 9.349 2.500 1.00 98.31 88 GLU A C 1
ATOM 709 O O . GLU A 1 88 ? 7.851 9.299 1.375 1.00 98.31 88 GLU A O 1
ATOM 714 N N . LEU A 1 89 ? 6.094 9.740 2.711 1.00 9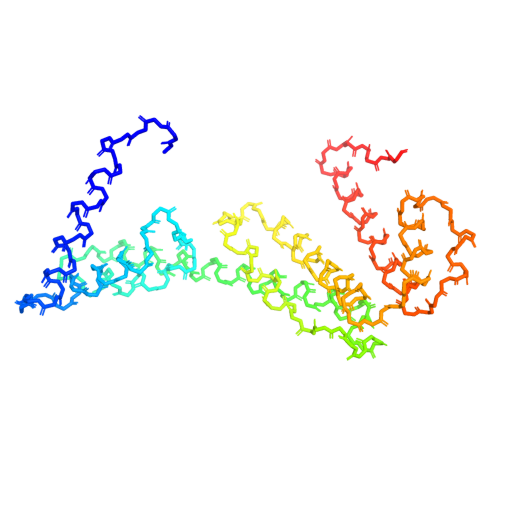8.44 89 LEU A N 1
ATOM 715 C CA . LEU A 1 89 ? 5.160 10.094 1.645 1.00 98.44 89 LEU A CA 1
ATOM 716 C C . LEU A 1 89 ? 5.709 11.233 0.784 1.00 98.44 89 LEU A C 1
ATOM 718 O O . LEU A 1 89 ? 5.748 11.106 -0.432 1.00 98.44 89 LEU A O 1
ATOM 722 N N . LYS A 1 90 ? 6.244 12.306 1.384 1.00 98.50 90 LYS A N 1
ATOM 723 C CA . LYS A 1 90 ? 6.905 13.391 0.631 1.00 98.50 90 LYS A CA 1
ATOM 724 C C . LYS A 1 90 ? 8.075 12.894 -0.219 1.00 98.50 90 LYS A C 1
ATOM 726 O O . LYS A 1 90 ? 8.364 13.474 -1.265 1.00 98.50 90 LYS A O 1
ATOM 731 N N . SER A 1 91 ? 8.798 11.871 0.232 1.00 98.00 91 SER A N 1
ATOM 732 C CA . SER A 1 91 ? 9.862 11.245 -0.556 1.00 98.00 91 SER A CA 1
ATOM 733 C C . SER A 1 91 ? 9.295 10.471 -1.745 1.00 98.00 91 SER A C 1
ATOM 735 O O . SER A 1 91 ? 9.777 10.646 -2.862 1.00 98.00 91 SER A O 1
ATOM 737 N N . VAL A 1 92 ? 8.263 9.655 -1.517 1.00 98.38 92 VAL A N 1
ATOM 738 C CA . VAL A 1 92 ? 7.612 8.851 -2.562 1.00 98.38 92 VAL A CA 1
ATOM 739 C C . VAL A 1 92 ? 6.915 9.749 -3.584 1.00 98.38 92 VAL A C 1
ATOM 741 O O . VAL A 1 92 ? 7.118 9.563 -4.775 1.00 98.38 92 VAL A O 1
ATOM 744 N N . SER A 1 93 ? 6.194 10.787 -3.157 1.00 98.25 93 SER A N 1
ATOM 745 C CA . SER A 1 93 ? 5.540 11.744 -4.060 1.00 98.25 93 SER A CA 1
ATOM 746 C C . SER A 1 93 ? 6.532 12.500 -4.945 1.00 98.25 93 SER A C 1
ATOM 748 O O . SER A 1 93 ? 6.249 12.732 -6.116 1.00 98.25 93 SER A O 1
ATOM 750 N N . ARG A 1 94 ? 7.715 12.865 -4.426 1.00 98.12 94 ARG A N 1
ATOM 751 C CA . ARG A 1 94 ? 8.773 13.481 -5.249 1.00 98.12 94 ARG A CA 1
ATOM 752 C C . ARG A 1 94 ? 9.315 12.512 -6.294 1.00 98.12 94 ARG A C 1
ATOM 754 O O . ARG A 1 94 ? 9.479 12.909 -7.442 1.00 98.12 94 ARG A O 1
ATOM 761 N N . TRP A 1 95 ? 9.567 11.265 -5.898 1.00 97.69 95 TRP A N 1
ATOM 762 C CA . TRP A 1 95 ? 9.992 10.216 -6.824 1.00 97.69 95 TRP A CA 1
ATOM 763 C C . TRP A 1 95 ? 8.931 9.962 -7.903 1.00 97.69 95 TRP A C 1
ATOM 765 O O . TRP A 1 95 ? 9.252 9.942 -9.088 1.00 97.69 95 TRP A O 1
ATOM 775 N N . TRP A 1 96 ? 7.661 9.878 -7.505 1.00 97.62 96 TRP A N 1
ATOM 776 C CA . TRP A 1 96 ? 6.543 9.649 -8.414 1.00 97.62 96 TRP A CA 1
ATOM 777 C C . TRP A 1 96 ? 6.426 10.767 -9.447 1.00 97.62 96 TRP A C 1
ATOM 779 O O . TRP A 1 96 ? 6.429 10.498 -10.643 1.00 97.62 96 TRP A O 1
ATOM 789 N N . LYS A 1 97 ? 6.488 12.026 -9.005 1.00 96.44 97 LYS A N 1
ATOM 790 C CA . LYS A 1 97 ? 6.535 13.187 -9.902 1.00 96.44 97 LYS A CA 1
ATOM 791 C C . LYS A 1 97 ? 7.741 13.160 -10.852 1.00 96.44 97 LYS A C 1
ATOM 793 O O . LYS A 1 97 ? 7.628 13.538 -12.009 1.00 96.44 97 LYS A O 1
ATOM 798 N N . SER A 1 98 ? 8.907 12.703 -10.390 1.00 95.88 98 SER A N 1
ATOM 799 C CA . SER A 1 98 ? 10.104 12.611 -11.244 1.00 95.88 98 SER A CA 1
ATOM 800 C C . SER A 1 98 ? 10.045 11.500 -12.298 1.00 95.88 98 SER A C 1
ATOM 802 O O . SER A 1 98 ? 10.855 11.508 -13.221 1.00 95.88 98 SER A O 1
ATOM 804 N N . SER A 1 99 ? 9.096 10.563 -12.186 1.00 94.38 99 SER A N 1
ATOM 805 C CA . SER A 1 99 ? 8.887 9.514 -13.192 1.00 94.38 99 SER A CA 1
ATOM 806 C C . SER A 1 99 ? 8.227 10.032 -14.475 1.00 94.38 99 SER A C 1
ATOM 808 O O . SER A 1 99 ? 8.317 9.376 -15.509 1.00 94.38 99 SER A O 1
ATOM 810 N N . TYR A 1 100 ? 7.568 11.197 -14.415 1.00 94.94 100 TYR A N 1
ATOM 811 C CA . TYR A 1 100 ? 6.742 11.761 -15.488 1.00 94.94 100 TYR A CA 1
ATOM 812 C C . TYR A 1 100 ? 5.587 10.859 -15.959 1.00 94.94 100 TYR A C 1
ATOM 814 O O . TYR A 1 100 ? 5.014 11.115 -17.019 1.00 94.94 100 TYR A O 1
ATOM 822 N N . ILE A 1 101 ? 5.242 9.801 -15.210 1.00 95.12 101 ILE A N 1
ATOM 823 C CA . ILE A 1 101 ? 4.170 8.870 -15.580 1.00 95.12 101 ILE A CA 1
ATOM 824 C C . ILE A 1 101 ? 2.824 9.589 -15.597 1.00 95.12 101 ILE A C 1
ATOM 826 O O . ILE A 1 101 ? 2.147 9.547 -16.614 1.00 95.12 101 ILE A O 1
ATOM 830 N N . VAL A 1 102 ? 2.455 10.299 -14.529 1.00 92.06 102 VAL A N 1
ATOM 831 C CA . VAL A 1 102 ? 1.155 10.992 -14.454 1.00 92.06 102 VAL A CA 1
ATOM 832 C C . VAL A 1 102 ? 1.041 12.078 -15.520 1.00 92.06 102 VAL A C 1
ATOM 834 O O . VAL A 1 102 ? -0.012 12.261 -16.123 1.00 92.06 102 VAL A O 1
ATOM 837 N N . GLU A 1 103 ? 2.133 12.794 -15.788 1.00 92.81 103 GLU A N 1
ATOM 838 C CA . GLU A 1 103 ? 2.147 13.867 -16.776 1.00 92.81 103 GLU A CA 1
ATOM 839 C C . GLU A 1 103 ? 2.084 13.357 -18.224 1.00 92.81 103 GLU A C 1
ATOM 841 O O . GLU A 1 103 ? 1.559 14.060 -19.088 1.00 92.81 103 GLU A O 1
ATOM 846 N N . ARG A 1 104 ? 2.637 12.171 -18.515 1.00 95.38 104 ARG A N 1
ATOM 847 C CA . ARG A 1 104 ? 2.721 11.630 -19.886 1.00 95.38 104 ARG A CA 1
ATOM 848 C C . ARG A 1 104 ? 1.690 10.549 -20.191 1.00 95.38 104 ARG A C 1
ATOM 850 O O . ARG A 1 104 ? 1.352 10.367 -21.357 1.00 95.38 104 ARG A O 1
ATOM 857 N N . LEU A 1 105 ? 1.206 9.837 -19.179 1.00 95.12 105 LEU A N 1
ATOM 858 C CA . LEU A 1 105 ? 0.264 8.726 -19.291 1.00 95.12 105 LEU A CA 1
ATOM 859 C C . LEU A 1 105 ? -1.072 9.148 -18.673 1.00 95.12 105 LEU A C 1
ATOM 861 O O . LEU A 1 105 ? -1.397 8.807 -17.541 1.00 95.12 105 LEU A O 1
ATOM 865 N N . ASN A 1 106 ? -1.861 9.912 -19.430 1.00 93.12 106 ASN A N 1
ATOM 866 C CA . ASN A 1 106 ? -3.129 10.491 -18.963 1.00 93.12 106 ASN A CA 1
ATOM 867 C C . ASN A 1 106 ? -4.224 9.464 -18.610 1.00 93.12 106 ASN A C 1
ATOM 869 O O . ASN A 1 106 ? -5.243 9.838 -18.034 1.00 93.12 106 ASN A O 1
ATOM 873 N N . PHE A 1 107 ? -4.030 8.196 -18.971 1.00 94.19 107 PHE A N 1
ATOM 874 C CA . PHE A 1 107 ? -4.913 7.085 -18.625 1.00 94.19 107 PHE A CA 1
ATOM 875 C C . PHE A 1 107 ? -4.578 6.454 -17.263 1.00 94.19 107 PHE A C 1
ATOM 877 O O . PHE A 1 107 ? -5.391 5.698 -16.739 1.00 94.19 107 PHE A O 1
ATOM 884 N N . VAL A 1 108 ? -3.410 6.761 -16.683 1.00 95.56 108 VAL A N 1
ATOM 885 C CA . VAL A 1 108 ? -2.966 6.200 -15.401 1.00 95.56 108 VAL A CA 1
ATOM 886 C C . VAL A 1 108 ? -3.600 6.950 -14.237 1.00 95.56 108 VAL A C 1
ATOM 888 O O . VAL A 1 108 ? -3.659 8.182 -14.207 1.00 95.56 108 VAL A O 1
ATOM 891 N N . ARG A 1 109 ? -4.042 6.203 -13.226 1.00 95.69 109 ARG A N 1
ATOM 892 C CA . ARG A 1 109 ? -4.601 6.767 -11.991 1.00 95.69 109 ARG A CA 1
ATOM 893 C C . ARG A 1 109 ? -3.488 7.350 -11.107 1.00 95.69 109 ARG A C 1
ATOM 895 O O . ARG A 1 109 ? -2.666 6.612 -10.568 1.00 95.69 109 ARG A O 1
ATOM 902 N N . ASP A 1 110 ? -3.503 8.663 -10.865 1.00 96.31 110 ASP A N 1
ATOM 903 C CA . ASP A 1 110 ? -2.597 9.294 -9.891 1.00 96.31 110 ASP A CA 1
ATOM 904 C C . ASP A 1 110 ? -3.078 9.060 -8.451 1.00 96.31 110 ASP A C 1
ATOM 906 O O . ASP A 1 110 ? -3.959 9.755 -7.946 1.00 96.31 110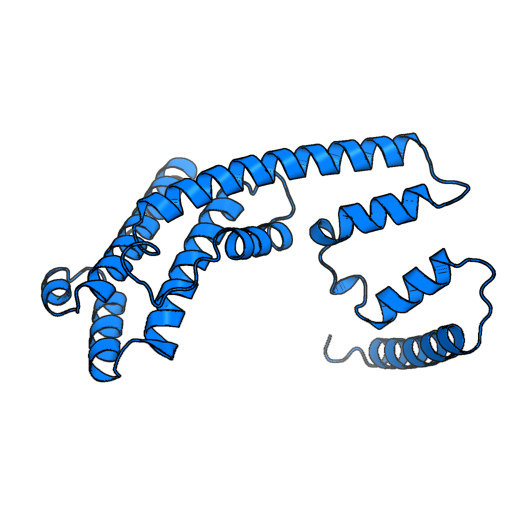 ASP A O 1
ATOM 910 N N . ARG A 1 111 ? -2.526 8.024 -7.809 1.00 96.75 111 ARG A N 1
ATOM 911 C CA . ARG A 1 111 ? -2.930 7.549 -6.472 1.00 96.75 111 ARG A CA 1
ATOM 912 C C . ARG A 1 111 ? -1.749 7.303 -5.537 1.00 96.75 111 ARG A C 1
ATOM 914 O O . ARG A 1 111 ? -1.702 6.325 -4.790 1.00 96.75 111 ARG A O 1
ATOM 921 N N . VAL A 1 112 ? -0.736 8.169 -5.595 1.00 97.56 112 VAL A N 1
ATOM 922 C CA . VAL A 1 112 ? 0.494 8.002 -4.797 1.00 97.56 112 VAL A CA 1
ATOM 923 C C . VAL A 1 112 ? 0.230 7.969 -3.286 1.00 97.56 112 VAL A C 1
ATOM 925 O O . VAL A 1 112 ? 0.919 7.259 -2.552 1.00 97.56 112 VAL A O 1
ATOM 928 N N . VAL A 1 113 ? -0.781 8.703 -2.810 1.00 98.12 113 VAL A N 1
ATOM 929 C CA . VAL A 1 113 ? -1.145 8.739 -1.386 1.00 98.12 113 VAL A CA 1
ATOM 930 C C . VAL A 1 113 ? -1.779 7.418 -0.964 1.00 98.12 113 VAL A C 1
ATOM 932 O O . VAL A 1 113 ? -1.411 6.876 0.074 1.00 98.12 113 VAL A O 1
ATOM 935 N N . GLU A 1 114 ? -2.683 6.870 -1.770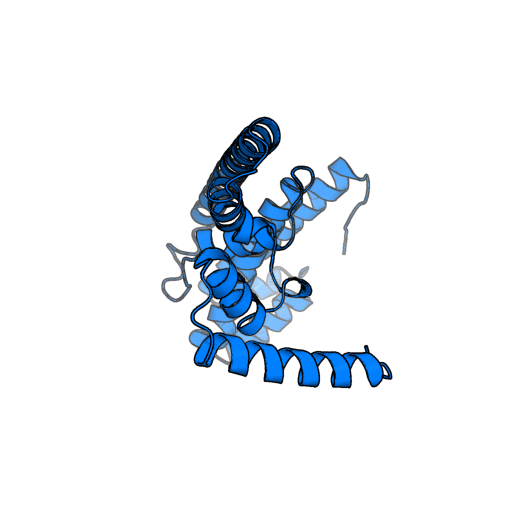 1.00 98.00 114 GLU A N 1
ATOM 936 C CA . GLU A 1 114 ? -3.350 5.594 -1.529 1.00 98.00 114 GLU A CA 1
ATOM 937 C C . GLU A 1 114 ? -2.357 4.431 -1.601 1.00 98.00 114 GLU A C 1
ATOM 939 O O . GLU A 1 114 ? -2.336 3.582 -0.710 1.00 98.00 114 GLU A O 1
ATOM 944 N N . ASN A 1 115 ? -1.473 4.436 -2.603 1.00 97.88 115 ASN A N 1
ATOM 945 C CA . ASN A 1 115 ? -0.406 3.445 -2.750 1.00 97.88 115 ASN A CA 1
ATOM 946 C C . ASN A 1 115 ? 0.544 3.441 -1.549 1.00 97.88 115 ASN A C 1
ATOM 948 O O . ASN A 1 115 ? 0.955 2.374 -1.092 1.00 97.88 115 ASN A O 1
ATOM 952 N N . PHE A 1 116 ? 0.850 4.616 -0.992 1.00 98.19 116 PHE A N 1
ATOM 953 C CA . PHE A 1 116 ? 1.609 4.727 0.250 1.00 98.19 116 PHE A CA 1
ATOM 954 C C . PHE A 1 116 ? 0.796 4.297 1.477 1.00 98.19 116 PHE A C 1
ATOM 956 O O . PHE A 1 116 ? 1.322 3.601 2.348 1.00 98.19 116 PHE A O 1
ATOM 963 N N . PHE A 1 117 ? -0.482 4.671 1.553 1.00 96.94 117 PHE A N 1
ATOM 964 C CA . PHE A 1 117 ? -1.372 4.335 2.665 1.00 96.94 117 PHE A CA 1
ATOM 965 C C . PHE A 1 117 ? -1.477 2.820 2.884 1.00 96.94 117 PHE A C 1
ATOM 967 O O . PHE A 1 117 ? -1.404 2.367 4.027 1.00 96.94 117 PHE A O 1
ATOM 974 N N . TRP A 1 118 ? -1.534 2.031 1.806 1.00 96.19 118 TRP A N 1
ATOM 975 C CA . TRP A 1 118 ? -1.477 0.565 1.879 1.00 96.19 118 TRP A CA 1
ATOM 976 C C . TRP A 1 118 ? -0.255 0.054 2.656 1.00 96.19 118 TRP A C 1
ATOM 978 O O . TRP A 1 118 ? -0.370 -0.830 3.508 1.00 96.19 118 TRP A O 1
ATOM 988 N N . THR A 1 119 ? 0.912 0.666 2.450 1.00 96.88 119 THR A N 1
ATOM 989 C CA . THR A 1 119 ? 2.166 0.243 3.096 1.00 96.88 119 THR A CA 1
ATOM 990 C C . THR A 1 119 ? 2.199 0.521 4.598 1.00 96.88 119 THR A C 1
ATOM 992 O O . THR A 1 119 ? 2.830 -0.225 5.348 1.00 96.88 119 THR A O 1
ATOM 995 N N . VAL A 1 120 ? 1.490 1.558 5.062 1.00 95.38 120 VAL A N 1
ATOM 996 C CA . VAL A 1 120 ? 1.384 1.904 6.491 1.00 95.38 120 VAL A CA 1
ATOM 997 C C . VAL A 1 120 ? 0.684 0.791 7.272 1.00 95.38 120 VAL A C 1
ATOM 999 O O . VAL A 1 120 ? 1.007 0.548 8.438 1.00 95.38 120 VAL A O 1
ATOM 1002 N N . GLY A 1 121 ? -0.264 0.101 6.631 1.00 92.56 121 GLY A N 1
ATOM 1003 C CA . GLY A 1 121 ? -0.963 -1.025 7.234 1.00 92.56 121 GLY A CA 1
ATOM 1004 C C . GLY A 1 121 ? -0.122 -2.299 7.318 1.00 92.56 121 GLY A C 1
ATOM 1005 O O . GLY A 1 121 ? -0.193 -3.009 8.321 1.00 92.56 121 GLY A O 1
ATOM 1006 N N . ILE A 1 122 ? 0.703 -2.551 6.300 1.00 93.31 122 ILE A N 1
ATOM 1007 C CA . ILE A 1 122 ? 1.562 -3.740 6.196 1.00 93.31 122 ILE A CA 1
ATOM 1008 C C . ILE A 1 122 ? 2.782 -3.607 7.119 1.00 93.31 122 ILE A C 1
ATOM 1010 O O . ILE A 1 122 ? 3.072 -4.483 7.934 1.00 93.31 122 ILE A O 1
ATOM 1014 N N . PHE A 1 123 ? 3.485 -2.477 7.037 1.00 93.50 123 PHE A N 1
ATOM 1015 C CA . PHE A 1 123 ? 4.736 -2.231 7.748 1.00 93.50 123 PHE A CA 1
ATOM 1016 C C . PHE A 1 123 ? 4.516 -1.270 8.917 1.00 93.50 123 PHE A C 1
ATOM 1018 O O . PHE A 1 123 ? 4.828 -0.082 8.853 1.00 93.50 123 PHE A O 1
ATOM 1025 N N . ASN A 1 124 ? 4.011 -1.798 10.027 1.00 83.62 124 ASN A N 1
ATOM 1026 C CA . ASN A 1 124 ? 3.564 -1.004 11.176 1.00 83.62 124 ASN A CA 1
ATOM 1027 C C . ASN A 1 124 ? 4.670 -0.572 12.169 1.00 83.62 124 ASN A C 1
ATOM 1029 O O . ASN A 1 124 ? 4.358 0.036 13.194 1.00 83.62 124 ASN A O 1
ATOM 1033 N N . SER A 1 125 ? 5.945 -0.879 11.894 1.00 89.12 125 SER A N 1
ATOM 1034 C CA . SER A 1 125 ? 7.094 -0.568 12.764 1.00 89.12 125 SER A CA 1
ATOM 1035 C C . SER A 1 125 ? 8.015 0.488 12.132 1.00 89.12 125 SER A C 1
ATOM 1037 O O . SER A 1 125 ? 8.220 0.447 10.914 1.00 89.12 125 SER A O 1
ATOM 1039 N N . PRO A 1 126 ? 8.639 1.404 12.905 1.00 88.56 126 PRO A N 1
ATOM 1040 C CA . PRO A 1 126 ? 9.440 2.500 12.352 1.00 88.56 126 PRO A CA 1
ATOM 1041 C C . PRO A 1 126 ? 10.636 1.994 11.542 1.00 88.56 126 PRO A C 1
ATOM 1043 O O . PRO A 1 126 ? 10.977 2.581 10.518 1.00 88.56 126 PRO A O 1
ATOM 1046 N N . ARG A 1 127 ? 11.213 0.854 11.954 1.00 92.00 127 ARG A N 1
ATOM 1047 C CA . ARG A 1 127 ? 12.372 0.211 11.310 1.00 92.00 127 ARG A CA 1
ATOM 1048 C C . ARG A 1 127 ? 12.155 -0.130 9.835 1.00 92.00 127 ARG A C 1
ATOM 1050 O O . ARG A 1 127 ? 13.114 -0.248 9.089 1.00 92.00 127 ARG A O 1
ATOM 1057 N N . TYR A 1 128 ? 10.901 -0.259 9.407 1.00 93.94 128 TYR A N 1
ATOM 1058 C CA . TYR A 1 128 ? 10.532 -0.585 8.029 1.00 93.94 128 TYR A CA 1
ATOM 1059 C C . TYR A 1 128 ? 10.292 0.655 7.158 1.00 93.94 128 TYR A C 1
ATOM 1061 O O . TYR A 1 128 ? 9.575 0.587 6.165 1.00 93.94 128 TYR A O 1
ATOM 1069 N N . SER A 1 129 ? 10.899 1.793 7.509 1.00 95.00 129 SER A N 1
ATOM 1070 C CA . SER A 1 129 ? 10.804 3.035 6.732 1.00 95.00 129 SER A CA 1
ATOM 1071 C C . SER A 1 129 ? 11.218 2.856 5.273 1.00 95.00 129 SER A C 1
ATOM 1073 O O . SER A 1 129 ? 10.523 3.310 4.362 1.00 95.00 129 SER A O 1
ATOM 1075 N N . ASN A 1 130 ? 12.321 2.138 5.028 1.00 94.31 130 ASN A N 1
ATOM 1076 C CA . ASN A 1 130 ? 12.748 1.866 3.662 1.00 94.31 130 ASN A CA 1
ATOM 1077 C C . ASN A 1 130 ? 11.739 0.982 2.919 1.00 94.31 130 ASN A C 1
ATOM 1079 O O . ASN A 1 130 ? 11.310 1.342 1.827 1.00 94.31 130 ASN A O 1
ATOM 1083 N N . ALA A 1 131 ? 11.283 -0.099 3.560 1.00 95.56 131 ALA A N 1
ATOM 1084 C CA . ALA A 1 131 ? 10.297 -1.013 2.990 1.00 95.56 131 ALA A CA 1
ATOM 1085 C C . ALA A 1 131 ? 8.991 -0.299 2.612 1.00 95.56 131 ALA A C 1
ATOM 1087 O O . ALA A 1 131 ? 8.519 -0.485 1.500 1.00 95.56 131 ALA A O 1
ATOM 1088 N N . ARG A 1 132 ? 8.454 0.596 3.459 1.00 97.62 132 ARG A N 1
ATOM 1089 C CA . ARG A 1 132 ? 7.263 1.398 3.111 1.00 97.62 132 ARG A CA 1
ATOM 1090 C C . ARG A 1 132 ? 7.466 2.242 1.860 1.00 97.62 132 ARG A C 1
ATOM 1092 O O . ARG A 1 132 ? 6.589 2.298 1.007 1.00 97.62 132 ARG A O 1
ATOM 1099 N N . ARG A 1 133 ? 8.619 2.905 1.734 1.00 97.81 133 ARG A N 1
ATOM 1100 C CA . ARG A 1 133 ? 8.913 3.739 0.559 1.00 97.81 133 ARG A CA 1
ATOM 1101 C C . ARG A 1 133 ? 9.066 2.891 -0.700 1.00 97.81 133 ARG A C 1
ATOM 1103 O O . ARG A 1 133 ? 8.478 3.242 -1.715 1.00 97.81 133 ARG A O 1
ATOM 1110 N N . VAL A 1 134 ? 9.834 1.804 -0.633 1.00 97.62 134 VAL A N 1
ATOM 1111 C CA . VAL A 1 134 ? 10.056 0.886 -1.761 1.00 97.62 134 VAL A CA 1
ATOM 1112 C C . VAL A 1 134 ? 8.740 0.250 -2.205 1.00 97.62 134 VAL A C 1
ATOM 1114 O O . VAL A 1 134 ? 8.412 0.312 -3.385 1.00 97.62 134 VAL A O 1
ATOM 1117 N N . GLU A 1 135 ? 7.947 -0.260 -1.265 1.00 97.88 135 GLU A N 1
ATOM 1118 C CA . GLU A 1 135 ? 6.643 -0.862 -1.547 1.00 97.88 135 GLU A CA 1
ATOM 1119 C C . GLU A 1 135 ? 5.669 0.155 -2.150 1.00 97.88 135 GLU A C 1
ATOM 1121 O O . GLU A 1 135 ? 4.968 -0.146 -3.105 1.00 97.88 135 GLU A O 1
ATOM 1126 N N . ALA A 1 136 ? 5.647 1.399 -1.662 1.00 98.38 136 ALA A N 1
ATOM 1127 C CA . ALA A 1 136 ? 4.757 2.420 -2.209 1.00 98.38 136 ALA A CA 1
ATOM 1128 C C . ALA A 1 136 ? 5.117 2.781 -3.658 1.00 98.38 136 ALA A C 1
ATOM 1130 O O . ALA A 1 136 ? 4.224 2.978 -4.484 1.00 98.38 136 ALA A O 1
ATOM 1131 N N . LYS A 1 137 ? 6.419 2.853 -3.977 1.00 98.38 137 LYS A N 1
ATOM 1132 C CA . LYS A 1 137 ? 6.903 3.029 -5.355 1.00 98.38 137 LYS A CA 1
ATOM 1133 C C . LYS A 1 137 ? 6.499 1.840 -6.231 1.00 98.38 137 LYS A C 1
ATOM 1135 O O . LYS A 1 137 ? 5.973 2.053 -7.321 1.00 98.38 137 LYS A O 1
ATOM 1140 N N . LEU A 1 138 ? 6.694 0.615 -5.733 1.00 98.00 138 LEU A N 1
ATOM 1141 C CA . LEU A 1 138 ? 6.288 -0.615 -6.411 1.00 98.00 138 LEU A CA 1
ATOM 1142 C C . LEU A 1 138 ? 4.782 -0.617 -6.694 1.00 98.00 138 LEU A C 1
ATOM 1144 O O . LEU A 1 138 ? 4.395 -0.821 -7.837 1.00 98.00 138 LEU A O 1
ATOM 1148 N N . ASN A 1 139 ? 3.946 -0.293 -5.705 1.00 98.19 139 ASN A N 1
ATOM 1149 C CA . ASN A 1 139 ? 2.494 -0.186 -5.861 1.00 98.19 139 ASN A CA 1
ATOM 1150 C C . ASN A 1 139 ? 2.106 0.802 -6.971 1.00 98.19 139 ASN A C 1
ATOM 1152 O O . ASN A 1 139 ? 1.266 0.483 -7.805 1.00 98.19 139 ASN A O 1
ATOM 1156 N N . CYS A 1 140 ? 2.754 1.973 -7.044 1.00 98.06 140 CYS A N 1
ATOM 1157 C CA . CYS A 1 140 ? 2.492 2.938 -8.120 1.00 98.06 140 CYS A CA 1
ATOM 1158 C C . CYS A 1 140 ? 2.821 2.366 -9.510 1.00 98.06 140 CYS A C 1
ATOM 1160 O O . CYS A 1 140 ? 2.052 2.554 -10.455 1.00 98.06 140 CYS A O 1
ATOM 1162 N N . LEU A 1 141 ? 3.942 1.651 -9.641 1.00 97.94 141 LEU A N 1
ATOM 1163 C CA . LEU A 1 141 ? 4.338 1.010 -10.899 1.00 97.94 141 LEU A CA 1
ATOM 1164 C C . LEU A 1 141 ? 3.414 -0.156 -11.259 1.00 97.94 141 LEU A C 1
ATOM 1166 O O . LEU A 1 141 ? 3.027 -0.276 -12.415 1.00 97.94 141 LEU A O 1
ATOM 1170 N N . LEU A 1 142 ? 3.013 -0.971 -10.281 1.00 97.44 142 LEU A N 1
ATOM 1171 C CA . LEU A 1 142 ? 2.050 -2.051 -10.484 1.00 97.44 142 LEU A CA 1
ATOM 1172 C C . LEU A 1 142 ? 0.705 -1.504 -10.957 1.00 97.44 142 LEU A C 1
ATOM 1174 O O . LEU A 1 142 ? 0.197 -1.994 -11.954 1.00 97.44 142 LEU A O 1
ATOM 1178 N N . CYS A 1 143 ? 0.175 -0.446 -10.334 1.00 97.56 143 CYS A N 1
ATOM 1179 C CA . CYS A 1 143 ? -1.046 0.212 -10.809 1.00 97.56 143 CYS A CA 1
ATOM 1180 C C . CYS A 1 143 ? -0.891 0.809 -12.217 1.00 97.56 143 CYS A C 1
ATOM 1182 O O . CYS A 1 143 ? -1.837 0.793 -12.994 1.00 97.56 143 CYS A O 1
ATOM 1184 N N . THR A 1 144 ? 0.294 1.321 -12.561 1.00 97.25 144 THR A N 1
ATOM 1185 C CA . THR A 1 144 ? 0.575 1.821 -13.919 1.00 97.25 144 THR A CA 1
ATOM 1186 C C . THR A 1 144 ? 0.525 0.692 -14.941 1.00 97.25 144 THR A C 1
ATOM 1188 O O . THR A 1 144 ? -0.036 0.857 -16.018 1.00 97.25 144 THR A O 1
ATOM 1191 N N . ILE A 1 145 ? 1.129 -0.452 -14.617 1.00 97.12 145 ILE A N 1
ATOM 1192 C CA . ILE A 1 145 ? 1.105 -1.639 -15.472 1.00 97.12 145 ILE A CA 1
ATOM 1193 C C . ILE A 1 145 ? -0.326 -2.177 -15.570 1.00 97.12 145 ILE A C 1
ATOM 1195 O O . ILE A 1 145 ? -0.786 -2.425 -16.673 1.00 97.12 145 ILE A O 1
ATOM 1199 N N . ASP A 1 146 ? -1.047 -2.284 -14.458 1.00 97.62 146 ASP A N 1
ATOM 1200 C CA . ASP A 1 146 ? -2.466 -2.663 -14.405 1.00 97.62 146 ASP A CA 1
ATOM 1201 C C . ASP A 1 146 ? -3.317 -1.799 -15.354 1.00 97.62 146 ASP A C 1
ATOM 1203 O O . ASP A 1 146 ? -3.991 -2.330 -16.229 1.00 97.62 146 ASP A O 1
ATOM 1207 N N . ASP A 1 147 ? -3.177 -0.469 -15.297 1.00 97.38 147 ASP A N 1
ATOM 1208 C CA . ASP A 1 147 ? -3.866 0.457 -16.211 1.00 97.38 147 ASP A CA 1
ATOM 1209 C C . ASP A 1 147 ? -3.482 0.232 -17.690 1.00 97.38 147 ASP A C 1
ATOM 1211 O O . ASP A 1 147 ? -4.319 0.371 -18.587 1.00 97.38 147 ASP A O 1
ATOM 1215 N N . ILE A 1 148 ? -2.228 -0.143 -17.968 1.00 97.12 148 ILE A N 1
ATOM 1216 C CA . ILE A 1 148 ? -1.792 -0.514 -19.322 1.00 97.12 148 ILE A CA 1
ATOM 1217 C C . ILE A 1 148 ? -2.493 -1.795 -19.786 1.00 97.12 148 ILE A C 1
ATOM 1219 O O . ILE A 1 148 ? -2.950 -1.824 -20.921 1.00 97.12 148 ILE A O 1
ATOM 1223 N N . TYR A 1 149 ? -2.587 -2.836 -18.959 1.00 97.50 149 TYR A N 1
ATOM 1224 C CA . TYR A 1 149 ? -3.163 -4.122 -19.376 1.00 97.50 149 TYR A CA 1
ATOM 1225 C C . TYR A 1 149 ? -4.694 -4.108 -19.436 1.00 97.50 149 TYR A C 1
ATOM 1227 O O . TYR A 1 149 ? -5.263 -4.685 -20.361 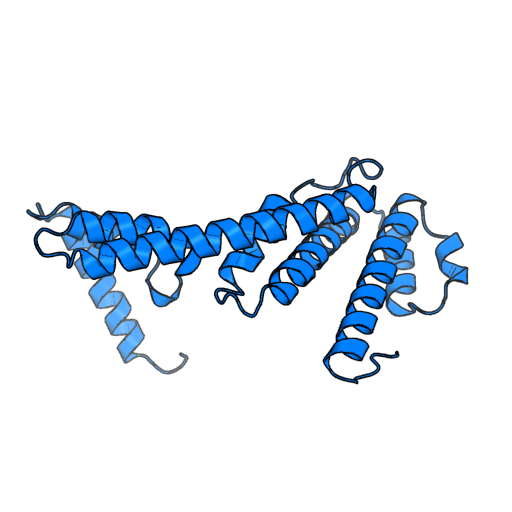1.00 97.50 149 TYR A O 1
ATOM 1235 N N . ASP A 1 150 ? -5.356 -3.436 -18.496 1.00 95.88 150 ASP A N 1
ATOM 1236 C CA . ASP A 1 150 ? -6.811 -3.528 -18.340 1.00 95.88 150 ASP A CA 1
ATOM 1237 C C . ASP A 1 150 ? -7.578 -2.424 -19.077 1.00 95.88 150 ASP A C 1
ATOM 1239 O O . ASP A 1 150 ? -8.762 -2.590 -19.382 1.00 95.88 150 ASP A O 1
ATOM 1243 N N . VAL A 1 151 ? -6.935 -1.281 -19.348 1.00 93.62 151 VAL A N 1
ATOM 1244 C CA . VAL A 1 151 ? -7.619 -0.091 -19.883 1.00 93.62 151 VAL A CA 1
ATOM 1245 C C . VAL A 1 151 ? -7.072 0.348 -21.236 1.00 93.62 151 VAL A C 1
ATOM 1247 O O . VAL A 1 151 ? -7.864 0.699 -22.112 1.00 93.62 151 VAL A O 1
ATOM 1250 N N . TYR A 1 152 ? -5.746 0.394 -21.407 1.00 95.31 152 TYR A N 1
ATOM 1251 C CA . TYR A 1 152 ? -5.153 1.138 -22.525 1.00 95.31 152 TYR A CA 1
ATOM 1252 C C . TYR A 1 152 ? -4.552 0.276 -23.642 1.00 95.31 152 TYR A C 1
ATOM 1254 O O . TYR A 1 152 ? -4.748 0.576 -24.818 1.00 95.31 152 TYR A O 1
ATOM 1262 N N . GLY A 1 153 ? -3.799 -0.765 -23.298 1.00 95.56 153 GLY A N 1
ATOM 1263 C CA . GLY A 1 153 ? -3.027 -1.564 -24.243 1.00 95.56 153 GLY A CA 1
ATOM 1264 C C . GLY A 1 153 ? -3.890 -2.504 -25.077 1.00 95.56 153 GLY A C 1
ATOM 1265 O O . GLY A 1 153 ? -4.863 -3.088 -24.603 1.00 95.56 153 GLY A O 1
ATOM 1266 N N . THR A 1 154 ? -3.510 -2.686 -26.338 1.00 96.50 154 THR A N 1
ATOM 1267 C CA . THR A 1 154 ? -4.107 -3.713 -27.202 1.00 96.50 154 THR A CA 1
ATOM 1268 C C . THR A 1 154 ? -3.431 -5.067 -26.990 1.00 96.50 154 THR A C 1
ATOM 1270 O O . THR A 1 154 ? -2.267 -5.123 -26.608 1.00 96.50 154 THR A O 1
ATOM 1273 N N . LEU A 1 155 ? -4.122 -6.177 -27.271 1.00 96.44 155 LEU A N 1
ATOM 1274 C CA . LEU A 1 155 ? -3.573 -7.526 -27.054 1.00 96.44 155 LEU A CA 1
ATOM 1275 C C . LEU A 1 155 ? -2.198 -7.733 -27.722 1.00 96.44 155 LEU A C 1
ATOM 1277 O O . LEU A 1 155 ? -1.296 -8.286 -27.096 1.00 96.44 155 LEU A O 1
ATOM 1281 N N . ASP A 1 156 ? -2.028 -7.247 -28.954 1.00 94.56 156 ASP A N 1
ATOM 1282 C CA . ASP A 1 156 ? -0.766 -7.361 -29.692 1.00 94.56 156 ASP A CA 1
ATOM 1283 C C . ASP A 1 156 ? 0.360 -6.553 -29.022 1.00 94.56 156 ASP A C 1
ATOM 1285 O O . ASP A 1 156 ? 1.471 -7.056 -28.852 1.00 94.56 156 ASP A O 1
ATOM 1289 N N . GLU A 1 157 ? 0.081 -5.322 -28.576 1.00 94.75 157 GLU A N 1
ATOM 1290 C CA . GLU A 1 157 ? 1.050 -4.507 -27.830 1.00 94.75 157 GLU A CA 1
ATOM 1291 C C . GLU A 1 157 ? 1.398 -5.141 -26.478 1.00 94.75 157 GLU A C 1
ATOM 1293 O O . GLU A 1 157 ? 2.566 -5.165 -26.086 1.00 94.75 157 GLU A O 1
ATOM 1298 N N . LEU A 1 158 ? 0.401 -5.681 -25.772 1.00 96.06 158 LEU A N 1
ATOM 1299 C CA . LEU A 1 158 ? 0.578 -6.328 -24.473 1.00 96.06 158 LEU A CA 1
ATOM 1300 C C . LEU A 1 158 ? 1.419 -7.600 -24.578 1.00 96.06 158 LEU A C 1
ATOM 1302 O O . LEU A 1 158 ? 2.232 -7.854 -23.689 1.00 96.06 158 LEU A O 1
ATOM 1306 N N . GLN A 1 159 ? 1.288 -8.368 -25.663 1.00 94.38 159 GLN A N 1
ATOM 1307 C CA . GLN A 1 159 ? 2.146 -9.526 -25.913 1.00 94.38 159 GLN A CA 1
ATOM 1308 C C . GLN A 1 159 ? 3.614 -9.098 -26.044 1.00 94.38 159 GLN A C 1
ATOM 1310 O O . GLN A 1 159 ? 4.482 -9.647 -25.367 1.00 94.38 159 GLN A O 1
ATOM 1315 N N . VAL A 1 160 ? 3.890 -8.062 -26.843 1.00 92.50 160 VAL A N 1
ATOM 1316 C CA . VAL A 1 160 ? 5.253 -7.530 -27.008 1.00 92.50 160 VAL A CA 1
ATOM 1317 C C . VAL A 1 160 ? 5.780 -6.960 -25.686 1.00 92.50 160 VAL A C 1
ATOM 1319 O O . VAL A 1 160 ? 6.931 -7.203 -25.320 1.00 92.50 160 VAL A O 1
ATOM 1322 N N . PHE A 1 161 ? 4.951 -6.236 -24.932 1.00 94.19 161 PHE A N 1
ATOM 1323 C CA . PHE A 1 161 ? 5.330 -5.684 -23.630 1.00 94.19 161 PHE A CA 1
ATOM 1324 C C . PHE A 1 161 ? 5.647 -6.776 -22.604 1.00 94.19 161 PHE A C 1
ATOM 1326 O O . PHE A 1 161 ? 6.660 -6.689 -21.905 1.00 94.19 161 PHE A O 1
ATOM 1333 N N . THR A 1 162 ? 4.837 -7.836 -22.566 1.00 94.62 162 THR A N 1
ATOM 1334 C CA . THR A 1 162 ? 5.071 -9.029 -21.741 1.00 94.62 162 THR A CA 1
ATOM 1335 C C . THR A 1 162 ? 6.413 -9.668 -22.088 1.00 94.62 162 THR A C 1
ATOM 1337 O O . THR A 1 162 ? 7.231 -9.904 -21.197 1.00 94.62 162 THR A O 1
ATOM 1340 N N . ASP A 1 163 ? 6.674 -9.893 -23.377 1.00 91.75 163 ASP A N 1
ATOM 1341 C CA . ASP A 1 163 ? 7.904 -10.530 -23.850 1.00 91.75 163 ASP A CA 1
ATOM 1342 C C . ASP A 1 163 ? 9.149 -9.708 -23.475 1.00 91.75 163 ASP A C 1
ATOM 1344 O O . ASP A 1 163 ? 10.161 -10.261 -23.029 1.00 91.75 163 ASP A O 1
ATOM 1348 N N . VAL A 1 164 ? 9.076 -8.376 -23.600 1.00 91.06 164 VAL A N 1
ATOM 1349 C CA . VAL A 1 164 ? 10.165 -7.464 -23.216 1.00 91.06 164 VAL A CA 1
ATOM 1350 C C . VAL A 1 164 ? 10.435 -7.522 -21.708 1.00 91.06 164 VAL A C 1
ATOM 1352 O O . VAL A 1 164 ? 11.593 -7.646 -21.305 1.00 91.06 164 VAL A O 1
ATOM 1355 N N . ILE A 1 165 ? 9.397 -7.496 -20.863 1.00 90.94 165 ILE A N 1
ATOM 1356 C CA . ILE A 1 165 ? 9.543 -7.602 -19.399 1.00 90.94 165 ILE A CA 1
ATOM 1357 C C . ILE A 1 165 ? 10.130 -8.962 -18.991 1.00 90.94 165 ILE A C 1
ATOM 1359 O O . ILE A 1 165 ? 11.011 -9.025 -18.127 1.00 90.94 165 ILE A O 1
ATOM 1363 N N . GLN A 1 166 ? 9.693 -10.056 -19.625 1.00 90.50 166 GLN A N 1
ATOM 1364 C CA . GLN A 1 166 ? 10.223 -11.396 -19.356 1.00 90.50 166 GLN A CA 1
ATOM 1365 C C . GLN A 1 166 ? 11.718 -11.481 -19.687 1.00 90.50 166 GLN A C 1
ATOM 1367 O O . GLN A 1 166 ? 12.519 -11.936 -18.859 1.00 90.50 166 GLN A O 1
ATOM 1372 N N . ARG A 1 167 ? 12.118 -10.980 -20.862 1.00 89.44 167 ARG A N 1
ATOM 1373 C CA . ARG A 1 167 ? 13.519 -10.996 -21.305 1.00 89.44 167 ARG A CA 1
ATOM 1374 C C . ARG A 1 167 ? 14.405 -10.073 -20.476 1.00 89.44 167 ARG A C 1
ATOM 1376 O O . ARG A 1 167 ? 15.478 -10.520 -20.084 1.00 89.44 167 ARG A O 1
ATOM 1383 N N . TRP A 1 168 ? 13.949 -8.854 -20.162 1.00 85.19 168 TRP A N 1
ATOM 1384 C CA . TRP A 1 168 ? 14.598 -7.804 -19.339 1.00 85.19 168 TRP A CA 1
ATOM 1385 C C . TRP A 1 168 ? 15.978 -7.304 -19.795 1.00 85.19 168 TRP A C 1
ATOM 1387 O O . TRP A 1 168 ? 16.285 -6.129 -19.648 1.00 85.19 168 TRP A O 1
ATOM 1397 N N . SER A 1 169 ? 16.838 -8.174 -20.326 1.00 69.31 169 SER A N 1
ATOM 1398 C CA . SER A 1 169 ? 18.190 -7.858 -20.794 1.00 69.31 169 SER A CA 1
ATOM 1399 C C . SER A 1 169 ? 18.236 -7.419 -22.260 1.00 69.31 169 SER A C 1
ATOM 1401 O O . SER A 1 169 ? 19.253 -6.898 -22.712 1.00 69.31 169 SER A O 1
ATOM 1403 N N . ASP A 1 170 ? 17.147 -7.607 -23.007 1.00 68.44 170 ASP A N 1
ATOM 1404 C CA . ASP A 1 170 ? 17.074 -7.316 -24.437 1.00 68.44 170 ASP A CA 1
ATOM 1405 C C . ASP A 1 170 ? 16.533 -5.903 -24.690 1.00 68.44 170 ASP A C 1
ATOM 1407 O O . ASP A 1 170 ? 15.356 -5.687 -24.991 1.00 68.44 170 ASP A O 1
ATOM 1411 N N . THR A 1 171 ? 17.420 -4.916 -24.559 1.00 67.62 171 THR A N 1
ATOM 1412 C CA . THR A 1 171 ? 17.080 -3.515 -24.826 1.00 67.62 171 THR A CA 1
ATOM 1413 C C . THR A 1 171 ? 16.815 -3.227 -26.305 1.00 67.62 171 THR A C 1
ATOM 1415 O O . THR A 1 171 ? 16.222 -2.194 -26.616 1.00 67.62 171 THR A O 1
ATOM 1418 N N . ALA A 1 172 ? 17.187 -4.133 -27.220 1.00 68.81 172 ALA A N 1
ATOM 1419 C CA . ALA A 1 172 ? 16.955 -3.962 -28.652 1.00 68.81 172 ALA A CA 1
ATOM 1420 C C . ALA A 1 172 ? 15.461 -4.052 -28.999 1.00 68.81 172 ALA A C 1
ATOM 1422 O O . ALA A 1 172 ? 14.976 -3.301 -29.844 1.00 68.81 172 ALA A O 1
ATOM 1423 N N . ASN A 1 173 ? 14.707 -4.901 -28.293 1.00 71.81 173 ASN A N 1
ATOM 1424 C CA . ASN A 1 173 ? 13.266 -5.048 -28.509 1.00 71.81 173 ASN A CA 1
ATOM 1425 C C . ASN A 1 173 ? 12.414 -3.942 -27.868 1.00 71.81 173 ASN A C 1
ATOM 1427 O O . ASN A 1 173 ? 11.265 -3.759 -28.268 1.00 71.81 173 ASN A O 1
ATOM 1431 N N . ILE A 1 174 ? 12.978 -3.130 -26.963 1.00 82.12 174 ILE A N 1
ATOM 1432 C CA . ILE A 1 174 ? 12.287 -1.951 -26.406 1.00 82.12 174 ILE A CA 1
ATOM 1433 C C . ILE A 1 174 ? 11.919 -0.963 -27.520 1.00 82.12 174 ILE A C 1
ATOM 1435 O O . ILE A 1 174 ? 10.897 -0.287 -27.431 1.00 82.12 174 ILE A O 1
ATOM 1439 N N . GLY A 1 175 ? 12.721 -0.886 -28.590 1.00 80.19 175 GLY A N 1
ATOM 1440 C CA . GLY A 1 175 ? 12.475 0.013 -29.719 1.00 80.19 175 GLY A CA 1
ATOM 1441 C C . GLY A 1 175 ? 11.109 -0.186 -30.385 1.00 80.19 175 GLY A C 1
ATOM 1442 O O . GLY A 1 175 ? 10.526 0.798 -30.840 1.00 80.19 175 GLY A O 1
ATOM 1443 N N . HIS A 1 176 ? 10.591 -1.420 -30.378 1.00 84.50 176 HIS A N 1
ATOM 1444 C CA . HIS A 1 176 ? 9.305 -1.791 -30.975 1.00 84.50 176 HIS A CA 1
ATOM 1445 C C . HIS A 1 176 ? 8.092 -1.457 -30.102 1.00 84.50 176 HIS A C 1
ATOM 1447 O O . HIS A 1 176 ? 6.968 -1.486 -30.597 1.00 84.50 176 HIS A O 1
ATOM 1453 N N . LEU A 1 177 ? 8.292 -1.143 -28.819 1.00 91.19 177 LEU A N 1
ATOM 1454 C CA . LEU A 1 177 ? 7.188 -0.766 -27.945 1.00 91.19 177 LEU A CA 1
ATOM 1455 C C . LEU A 1 177 ? 6.628 0.611 -28.333 1.00 91.19 177 LEU A C 1
ATOM 1457 O O . LEU A 1 177 ? 7.370 1.478 -28.796 1.00 91.19 177 LEU A O 1
ATOM 1461 N N . PRO A 1 178 ? 5.340 0.871 -28.087 1.00 93.25 178 PRO A N 1
ATOM 1462 C CA . PRO A 1 178 ? 4.814 2.228 -28.051 1.00 93.25 178 PRO A CA 1
ATOM 1463 C C . PRO A 1 178 ? 5.537 3.090 -27.004 1.00 93.25 178 PRO A C 1
ATOM 1465 O O . PRO A 1 178 ? 5.964 2.598 -25.957 1.00 93.25 178 PRO A O 1
ATOM 1468 N N . GLU A 1 179 ? 5.628 4.403 -27.235 1.00 92.56 179 GLU A N 1
ATOM 1469 C CA . GLU A 1 179 ? 6.345 5.328 -26.335 1.00 92.56 179 GLU A CA 1
ATOM 1470 C C . GLU A 1 179 ? 5.843 5.286 -24.881 1.00 92.56 179 GLU A C 1
ATOM 1472 O O . GLU A 1 179 ? 6.638 5.380 -23.944 1.00 92.56 179 GLU A O 1
ATOM 1477 N N . TYR A 1 180 ? 4.540 5.078 -24.669 1.00 93.69 180 TYR A N 1
ATOM 1478 C CA . TYR A 1 180 ? 3.971 4.977 -23.324 1.00 93.69 180 TYR A CA 1
ATOM 1479 C C . TYR A 1 180 ? 4.452 3.723 -22.568 1.00 93.69 180 TYR A C 1
ATOM 1481 O O . TYR A 1 180 ? 4.766 3.794 -21.378 1.00 93.69 180 TYR A O 1
ATOM 1489 N N . MET A 1 181 ? 4.589 2.590 -23.267 1.00 95.12 181 MET A N 1
ATOM 1490 C CA . MET A 1 181 ? 5.128 1.345 -22.712 1.00 95.12 181 MET A CA 1
ATOM 1491 C C . MET A 1 181 ? 6.628 1.442 -22.461 1.00 95.12 181 MET A C 1
ATOM 1493 O O . MET A 1 181 ? 7.102 0.931 -21.449 1.00 95.12 181 MET A O 1
ATOM 1497 N N . LYS A 1 182 ? 7.379 2.148 -23.320 1.00 93.62 182 LYS A N 1
ATOM 1498 C CA . LYS A 1 182 ? 8.802 2.430 -23.067 1.00 93.62 182 LYS A CA 1
ATOM 1499 C C . LYS A 1 182 ? 8.981 3.206 -21.769 1.00 93.62 182 LYS A C 1
ATOM 1501 O O . LYS A 1 182 ? 9.830 2.844 -20.960 1.00 93.62 182 LYS A O 1
ATOM 1506 N N . LEU A 1 183 ? 8.174 4.249 -21.550 1.00 93.94 183 LEU A N 1
ATOM 1507 C CA . LEU A 1 183 ? 8.234 5.038 -20.320 1.00 93.94 183 LEU A CA 1
ATOM 1508 C C . LEU A 1 183 ? 7.975 4.168 -19.082 1.00 93.94 183 LEU A C 1
ATOM 1510 O O . LEU A 1 183 ? 8.760 4.218 -18.135 1.00 93.94 183 LEU A O 1
ATOM 1514 N N . SER A 1 184 ? 6.925 3.341 -19.115 1.00 94.69 184 SER A N 1
ATOM 1515 C CA . SER A 1 184 ? 6.613 2.403 -18.028 1.00 94.69 184 SER A CA 1
ATOM 1516 C C . SER A 1 184 ? 7.747 1.396 -17.798 1.00 94.69 184 SER A C 1
ATOM 1518 O O . SER A 1 184 ? 8.232 1.252 -16.675 1.00 94.69 184 SER A O 1
ATOM 1520 N N . TYR A 1 185 ? 8.265 0.781 -18.868 1.00 93.75 185 TYR A N 1
ATOM 1521 C CA . TYR A 1 185 ? 9.401 -0.139 -18.805 1.00 93.75 185 TYR A CA 1
ATOM 1522 C C . TYR A 1 185 ? 10.626 0.498 -18.142 1.00 93.75 185 TYR A C 1
ATOM 1524 O O . TYR A 1 185 ? 11.187 -0.065 -17.204 1.00 93.75 185 TYR A O 1
ATOM 1532 N N . PHE A 1 186 ? 11.041 1.685 -18.598 1.00 92.56 186 PHE A N 1
ATOM 1533 C CA . PHE A 1 186 ? 12.214 2.358 -18.042 1.00 92.56 186 PHE A CA 1
ATOM 1534 C C . PHE A 1 186 ? 12.009 2.756 -16.581 1.00 92.56 186 PHE A C 1
ATOM 1536 O O . PHE A 1 186 ? 12.953 2.658 -15.797 1.00 92.56 186 PHE A O 1
ATOM 1543 N N . ALA A 1 187 ? 10.796 3.156 -16.189 1.00 94.50 187 ALA A N 1
ATOM 1544 C CA . ALA A 1 187 ? 10.483 3.440 -14.792 1.00 94.50 187 ALA A CA 1
ATOM 1545 C C . ALA A 1 187 ? 10.657 2.192 -13.908 1.00 94.50 187 ALA A C 1
ATOM 1547 O O . ALA A 1 187 ? 11.318 2.266 -12.871 1.00 94.50 187 ALA A O 1
ATOM 1548 N N . VAL A 1 188 ? 10.147 1.038 -14.350 1.00 94.94 188 VAL A N 1
ATOM 1549 C CA . VAL A 1 188 ? 10.286 -0.250 -13.649 1.00 94.94 188 VAL A CA 1
ATOM 1550 C C . VAL A 1 188 ? 11.743 -0.706 -13.601 1.00 94.94 188 VAL A C 1
ATOM 1552 O O . VAL A 1 188 ? 12.249 -1.055 -12.537 1.00 94.94 188 VAL A O 1
ATOM 1555 N N . HIS A 1 189 ? 12.444 -0.658 -14.731 1.00 92.56 189 HIS A N 1
ATOM 1556 C CA . HIS A 1 189 ? 13.846 -1.053 -14.828 1.00 92.56 189 HIS A CA 1
ATOM 1557 C C . HIS A 1 189 ? 14.743 -0.207 -13.912 1.00 92.56 189 HIS A C 1
ATOM 1559 O O . HIS A 1 189 ? 15.561 -0.743 -13.162 1.00 92.56 189 HIS A O 1
ATOM 1565 N N . ASN A 1 190 ? 14.566 1.117 -13.918 1.00 93.50 190 ASN A N 1
ATOM 1566 C CA . ASN A 1 190 ? 15.327 2.017 -13.052 1.00 93.50 190 ASN A CA 1
ATOM 1567 C C . ASN A 1 190 ? 15.012 1.784 -11.572 1.00 93.50 190 ASN A C 1
ATOM 1569 O O . ASN A 1 190 ? 15.932 1.771 -10.758 1.00 93.50 190 ASN A O 1
ATOM 1573 N N . PHE A 1 191 ? 13.742 1.552 -11.232 1.00 95.75 191 PHE A N 1
ATOM 1574 C CA . PHE A 1 191 ? 13.335 1.217 -9.870 1.00 95.75 191 PHE A CA 1
ATOM 1575 C C . PHE A 1 191 ? 13.979 -0.084 -9.375 1.00 95.75 191 PHE A C 1
ATOM 1577 O O . PHE A 1 191 ? 14.546 -0.107 -8.287 1.00 95.75 191 PHE A O 1
ATOM 1584 N N . VAL A 1 192 ? 13.946 -1.156 -10.170 1.00 94.25 192 VAL A N 1
ATOM 1585 C CA . VAL A 1 192 ? 14.557 -2.437 -9.784 1.00 94.25 192 VAL A CA 1
ATOM 1586 C C . VAL A 1 192 ? 16.065 -2.290 -9.591 1.00 94.25 192 VAL A C 1
ATOM 1588 O O . VAL A 1 192 ? 16.599 -2.815 -8.618 1.00 94.25 192 VAL A O 1
ATOM 1591 N N . ASN A 1 193 ? 16.750 -1.537 -10.456 1.00 92.81 193 ASN A N 1
ATOM 1592 C CA . ASN A 1 193 ? 18.180 -1.271 -10.291 1.00 92.81 193 ASN A CA 1
ATOM 1593 C C . ASN A 1 193 ? 18.486 -0.419 -9.049 1.00 92.81 193 ASN A C 1
ATOM 1595 O O . ASN A 1 193 ? 19.468 -0.695 -8.364 1.00 92.81 193 ASN A O 1
ATOM 1599 N N . GLU A 1 194 ? 17.649 0.578 -8.731 1.00 93.88 194 GLU A N 1
ATOM 1600 C CA . GLU A 1 194 ? 17.740 1.359 -7.485 1.00 93.88 194 GLU A CA 1
ATOM 1601 C C . GLU A 1 194 ? 17.652 0.425 -6.267 1.00 93.88 194 GLU A C 1
ATOM 1603 O O . GLU A 1 194 ? 18.538 0.427 -5.414 1.00 93.88 194 GLU A O 1
ATOM 1608 N N . VAL A 1 195 ? 16.634 -0.440 -6.227 1.00 94.62 195 VAL A N 1
ATOM 1609 C CA . VAL A 1 195 ? 16.422 -1.385 -5.120 1.00 94.62 195 VAL A CA 1
ATOM 1610 C C . VAL A 1 195 ? 17.549 -2.416 -5.030 1.00 94.62 195 VAL A C 1
ATOM 1612 O O . VAL A 1 195 ? 18.042 -2.689 -3.938 1.00 94.62 195 VAL A O 1
ATOM 1615 N N . ALA A 1 196 ? 17.990 -2.979 -6.157 1.00 93.62 196 ALA A N 1
ATOM 1616 C CA . ALA A 1 196 ? 19.090 -3.941 -6.195 1.00 93.62 196 ALA A CA 1
ATOM 1617 C C . ALA A 1 196 ? 20.400 -3.325 -5.682 1.00 93.62 196 ALA A C 1
ATOM 1619 O O . ALA A 1 196 ? 21.134 -3.969 -4.929 1.00 93.62 196 ALA A O 1
ATOM 1620 N N . TYR A 1 197 ? 20.674 -2.069 -6.043 1.00 93.12 197 TYR A N 1
ATOM 1621 C CA . TYR A 1 197 ? 21.827 -1.329 -5.542 1.00 93.12 197 TYR A CA 1
ATOM 1622 C C . TYR A 1 197 ? 21.746 -1.100 -4.028 1.00 93.12 197 TYR A C 1
ATOM 1624 O O . TYR A 1 197 ? 22.720 -1.368 -3.322 1.00 93.12 197 TYR A O 1
ATOM 1632 N N . ASP A 1 198 ? 20.591 -0.664 -3.518 1.00 91.44 198 ASP A N 1
ATOM 1633 C CA . ASP A 1 198 ? 20.386 -0.449 -2.083 1.00 91.44 198 ASP A CA 1
ATOM 1634 C C . ASP A 1 198 ? 20.561 -1.752 -1.288 1.00 91.44 198 ASP A C 1
ATOM 1636 O O . ASP A 1 198 ? 21.274 -1.774 -0.284 1.00 91.44 198 ASP A O 1
ATOM 1640 N N . VAL A 1 199 ? 20.006 -2.868 -1.776 1.00 92.38 199 VAL A N 1
ATOM 1641 C CA . VAL A 1 199 ? 20.190 -4.197 -1.168 1.00 92.38 199 VAL A CA 1
ATOM 1642 C C . VAL A 1 199 ? 21.659 -4.617 -1.187 1.00 92.38 199 VAL A C 1
ATOM 1644 O O . VAL A 1 199 ? 22.178 -5.078 -0.170 1.00 92.38 199 VAL A O 1
ATOM 1647 N N . CYS A 1 200 ? 22.360 -4.422 -2.305 1.00 92.62 200 CYS A N 1
ATOM 1648 C CA . CYS A 1 200 ? 23.786 -4.725 -2.398 1.00 92.62 200 CYS A CA 1
ATOM 1649 C C . CYS A 1 200 ? 24.607 -3.895 -1.407 1.00 92.62 200 CYS A C 1
ATOM 1651 O O . CYS A 1 200 ? 25.522 -4.414 -0.770 1.00 92.62 200 CYS A O 1
ATOM 1653 N N . LYS A 1 201 ? 24.275 -2.613 -1.249 1.00 91.56 201 LYS A N 1
ATOM 1654 C CA . LYS A 1 201 ? 24.963 -1.701 -0.336 1.00 91.56 201 LYS A CA 1
ATOM 1655 C C . LYS A 1 201 ? 24.708 -2.040 1.133 1.00 91.56 201 LYS A C 1
ATOM 1657 O O . LYS A 1 201 ? 25.632 -1.960 1.937 1.00 91.56 201 LYS A O 1
ATOM 1662 N N . GLU A 1 202 ? 23.474 -2.381 1.492 1.00 90.00 202 GLU A N 1
ATOM 1663 C CA . GLU A 1 202 ? 23.078 -2.616 2.885 1.00 90.00 202 GLU A CA 1
ATOM 1664 C C . GLU A 1 202 ? 23.357 -4.048 3.357 1.00 90.00 202 GLU A C 1
ATOM 1666 O O . GLU A 1 202 ? 23.682 -4.250 4.525 1.00 90.00 202 GLU A O 1
ATOM 1671 N N . GLN A 1 203 ? 23.228 -5.036 2.468 1.00 91.19 203 GLN A N 1
ATOM 1672 C CA . GLN A 1 203 ? 23.308 -6.463 2.806 1.00 91.19 203 GLN A CA 1
ATOM 1673 C C . GLN A 1 203 ? 24.518 -7.171 2.183 1.00 91.19 203 GLN A C 1
ATOM 1675 O O . GLN A 1 203 ? 24.773 -8.330 2.499 1.00 91.19 203 GLN A O 1
ATOM 1680 N N . GLY A 1 204 ? 25.259 -6.518 1.281 1.00 89.12 204 GLY A N 1
ATOM 1681 C CA . GLY A 1 204 ? 26.372 -7.143 0.557 1.00 89.12 204 GLY A CA 1
ATOM 1682 C C . GLY A 1 204 ? 25.937 -8.198 -0.467 1.00 89.12 204 GLY A C 1
ATOM 1683 O O . GLY A 1 204 ? 26.771 -8.960 -0.949 1.00 89.12 204 GLY A O 1
ATOM 1684 N N . ILE A 1 205 ? 24.642 -8.271 -0.790 1.00 89.56 205 ILE A N 1
ATOM 1685 C CA . ILE A 1 205 ? 24.083 -9.256 -1.720 1.00 89.56 205 ILE A CA 1
ATOM 1686 C C . ILE A 1 205 ? 23.980 -8.625 -3.105 1.00 89.56 205 ILE A C 1
ATOM 1688 O O . ILE A 1 205 ? 23.184 -7.712 -3.319 1.00 89.56 205 ILE A O 1
ATOM 1692 N N . LEU A 1 206 ? 24.752 -9.142 -4.060 1.00 82.69 206 LEU A N 1
ATOM 1693 C CA . LEU A 1 206 ? 24.595 -8.765 -5.458 1.00 82.69 206 LEU A CA 1
ATOM 1694 C C . LEU A 1 206 ? 23.340 -9.439 -6.020 1.00 82.69 206 LEU A C 1
ATOM 1696 O O . LEU A 1 206 ? 23.315 -10.649 -6.236 1.00 82.69 206 LEU A O 1
ATOM 1700 N N . VAL A 1 207 ? 22.303 -8.646 -6.269 1.00 73.31 207 VAL A N 1
ATOM 1701 C CA . VAL A 1 207 ? 21.115 -9.095 -6.999 1.00 73.31 207 VAL A CA 1
ATOM 1702 C C . VAL A 1 207 ? 21.380 -8.873 -8.489 1.00 73.31 207 VAL A C 1
ATOM 1704 O O . VAL A 1 207 ? 21.053 -7.824 -9.036 1.00 73.31 207 VAL A O 1
ATOM 1707 N N . SER A 1 208 ? 22.043 -9.834 -9.135 1.00 66.69 208 SER A N 1
ATOM 1708 C CA . SER A 1 208 ? 22.197 -9.883 -10.595 1.00 66.69 208 SER A CA 1
ATOM 1709 C C . SER A 1 208 ? 21.331 -11.000 -11.176 1.00 66.69 208 SER A C 1
ATOM 1711 O O . SER A 1 208 ? 21.225 -12.065 -10.568 1.00 66.69 208 SER A O 1
ATOM 1713 N N . ARG A 1 209 ? 20.703 -10.733 -12.327 1.00 57.72 209 ARG A N 1
ATOM 1714 C CA . ARG A 1 209 ? 19.956 -11.733 -13.104 1.00 57.72 209 ARG A CA 1
ATOM 1715 C C . ARG A 1 209 ? 20.857 -12.866 -13.587 1.00 57.72 209 ARG A C 1
ATOM 1717 O O . ARG A 1 209 ? 22.034 -12.573 -13.896 1.00 57.72 209 ARG A O 1
#

Secondary structure (DSSP, 8-state):
-TT-HHHHHHHHHHHHHHHHHHHH---S-HHHHHHHHHHHHS-GGGS-HHHHHHHHHHHHHTSTT--HHHHHHHHHHHHHHHHHHHHHHHHHHHHHHHTTHHHH-TTS---HHHHHHHHHHH--SGGGHHHHHHHHHHHHHHHHHHHIIIII--HHHHHHHHHHHHH-S-TTGGGGS-HHHHHHHHHHHHHHHHHHHHHHHHH------

Foldseek 3Di:
DPPPVVVVVVCVVVLVVLVVCLVPDPDVDPLVSVVSVVCNVPNPVRDQCLVCLVVVLVSLVPDPPRDVVVSVVSVVVNVVVVVLLVVLLVVLVVLVVVLCLVVPPVQADPDLVVLLVVLCSVPVDSVCSVVSNLSSLVSSLVSSVVSCVPPNDDPVLVVLLVVCVVVVVCPVSLVVHDPSSNSSSVSVNVSVVVVQVVCCVPPVDRPDD

Organism: NCBI:txid186058